Protein AF-A0A9X3RSY4-F1 (afdb_monomer)

Solvent-accessible surface area (backbone atoms only — not comparable to full-atom values): 10129 Å² total; per-residue (Å²): 118,85,53,65,67,58,53,53,49,50,35,48,72,48,76,39,87,72,53,73,69,54,48,49,53,51,44,52,51,53,48,55,51,29,53,56,40,18,55,52,40,30,50,54,51,50,53,51,48,28,68,74,69,72,45,93,72,78,53,73,68,60,47,52,53,42,44,55,51,13,40,48,53,16,38,53,52,51,41,53,71,68,47,45,59,40,54,49,53,40,52,52,53,50,51,53,47,42,73,75,56,32,69,35,54,53,31,37,73,38,97,58,45,36,48,82,46,35,86,54,48,78,92,50,68,71,49,48,53,48,38,46,70,64,42,72,88,58,53,72,71,55,43,51,44,43,26,32,53,49,52,27,27,58,72,64,75,43,90,73,64,89,54,87,82,39,87,46,43,69,65,50,50,51,54,41,56,52,26,58,74,74,106

Structure (mmCIF, N/CA/C/O backbone):
data_AF-A0A9X3RSY4-F1
#
_entry.id   AF-A0A9X3RSY4-F1
#
loop_
_atom_site.group_PDB
_atom_site.id
_atom_site.type_symbol
_atom_site.label_atom_id
_atom_site.label_alt_id
_atom_site.label_comp_id
_atom_site.label_asym_id
_atom_site.label_entity_id
_atom_site.label_seq_id
_atom_site.pdbx_PDB_ins_code
_atom_site.Cartn_x
_atom_site.Cartn_y
_atom_site.Cartn_z
_atom_site.occupancy
_atom_site.B_iso_or_equiv
_atom_site.auth_seq_id
_atom_site.auth_comp_id
_atom_site.auth_asym_id
_atom_site.auth_atom_id
_atom_site.pdbx_PDB_model_num
ATOM 1 N N . MET A 1 1 ? -3.887 0.020 22.770 1.00 70.44 1 MET A N 1
ATOM 2 C CA . MET A 1 1 ? -3.198 1.306 23.004 1.00 70.44 1 MET A CA 1
ATOM 3 C C . MET A 1 1 ? -2.480 1.696 21.727 1.00 70.44 1 MET A C 1
ATOM 5 O O . MET A 1 1 ? -1.851 0.831 21.124 1.00 70.44 1 MET A O 1
ATOM 9 N N . ILE A 1 2 ? -2.615 2.948 21.298 1.00 80.69 2 ILE A N 1
ATOM 10 C CA . ILE A 1 2 ? -2.006 3.464 20.067 1.00 80.69 2 ILE A CA 1
ATOM 11 C C . ILE A 1 2 ? -0.699 4.163 20.449 1.00 80.69 2 ILE A C 1
ATOM 13 O O . ILE A 1 2 ? -0.680 4.942 21.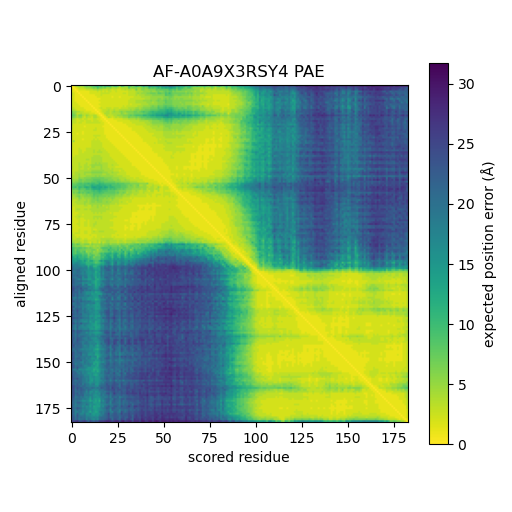397 1.00 80.69 2 ILE A O 1
ATOM 17 N N . TYR A 1 3 ? 0.400 3.861 19.758 1.00 88.56 3 TYR A N 1
ATOM 18 C CA . TYR A 1 3 ? 1.717 4.427 20.065 1.00 88.56 3 TYR A CA 1
ATOM 19 C C . TYR A 1 3 ? 2.013 5.656 19.197 1.00 88.56 3 TYR A C 1
ATOM 21 O O . TYR A 1 3 ? 1.654 5.670 18.021 1.00 88.56 3 TYR A O 1
ATOM 29 N N . LYS A 1 4 ? 2.753 6.643 19.735 1.00 89.31 4 LYS A N 1
ATOM 30 C CA . LYS A 1 4 ? 3.217 7.827 18.974 1.00 89.31 4 LYS A CA 1
ATOM 31 C C . LYS A 1 4 ? 3.902 7.454 17.656 1.00 89.31 4 LYS A C 1
ATOM 33 O O . LYS A 1 4 ? 3.612 8.054 16.631 1.00 89.31 4 LYS A O 1
ATOM 38 N N . ALA A 1 5 ? 4.744 6.420 17.670 1.00 88.00 5 ALA A N 1
ATOM 39 C CA . ALA A 1 5 ? 5.427 5.933 16.471 1.00 88.00 5 ALA A CA 1
ATOM 40 C C . ALA A 1 5 ? 4.453 5.451 15.379 1.00 88.00 5 ALA A C 1
ATOM 42 O O . ALA A 1 5 ? 4.705 5.656 14.199 1.00 88.00 5 ALA A O 1
ATOM 43 N N . THR A 1 6 ? 3.322 4.846 15.759 1.00 87.69 6 THR A N 1
ATOM 44 C CA . THR A 1 6 ? 2.286 4.415 14.806 1.00 87.69 6 THR A CA 1
ATOM 45 C C . THR A 1 6 ? 1.599 5.610 14.150 1.00 87.69 6 THR A C 1
ATOM 47 O O . THR A 1 6 ? 1.329 5.570 12.956 1.00 87.69 6 THR A O 1
ATOM 50 N N . ILE A 1 7 ? 1.351 6.678 14.914 1.00 90.31 7 ILE A N 1
ATOM 51 C CA . ILE A 1 7 ? 0.777 7.926 14.394 1.00 90.31 7 ILE A CA 1
ATOM 52 C C . ILE A 1 7 ? 1.767 8.575 13.427 1.00 90.31 7 ILE A C 1
ATOM 54 O O . ILE A 1 7 ? 1.409 8.885 12.298 1.00 90.31 7 ILE A O 1
ATOM 58 N N . GLN A 1 8 ? 3.029 8.712 13.839 1.00 89.38 8 GLN A N 1
ATOM 59 C CA . GLN A 1 8 ? 4.073 9.299 13.004 1.00 89.38 8 GLN A CA 1
ATOM 60 C C . GLN A 1 8 ? 4.218 8.563 11.667 1.00 89.38 8 GLN A C 1
ATOM 62 O O . GLN A 1 8 ? 4.234 9.213 10.627 1.00 89.38 8 GLN A O 1
ATOM 67 N N . GLN A 1 9 ? 4.267 7.226 11.691 1.00 86.25 9 GLN A N 1
ATOM 68 C CA . GLN A 1 9 ? 4.373 6.427 10.472 1.00 86.25 9 GLN A CA 1
ATOM 69 C C . GLN A 1 9 ? 3.168 6.636 9.547 1.00 86.25 9 GLN A C 1
ATOM 71 O O . GLN A 1 9 ? 3.355 6.872 8.363 1.00 86.25 9 GLN A O 1
ATOM 76 N N . ALA A 1 10 ? 1.942 6.619 10.082 1.00 86.50 10 ALA A N 1
ATOM 77 C CA . ALA A 1 10 ? 0.736 6.797 9.272 1.00 86.50 10 ALA A CA 1
ATOM 78 C C . ALA A 1 10 ? 0.690 8.165 8.565 1.00 86.50 10 ALA A C 1
ATOM 80 O O . ALA A 1 10 ? 0.264 8.253 7.417 1.00 86.50 10 ALA A O 1
ATOM 81 N N . TYR A 1 11 ? 1.151 9.230 9.228 1.00 88.31 11 TYR A N 1
ATOM 82 C CA . TYR A 1 11 ? 1.249 10.552 8.604 1.00 88.31 11 TYR A CA 1
ATOM 83 C C . TYR A 1 11 ? 2.364 10.608 7.554 1.00 88.31 11 TYR A C 1
ATOM 85 O O . TYR A 1 11 ? 2.139 11.139 6.469 1.00 88.31 11 TYR A O 1
ATOM 93 N N . GLN A 1 12 ? 3.527 10.013 7.839 1.00 86.25 12 GLN A N 1
ATOM 94 C CA . GLN A 1 12 ? 4.635 9.929 6.882 1.00 86.25 12 GLN A CA 1
ATOM 95 C C . GLN A 1 12 ? 4.243 9.166 5.615 1.00 86.25 12 GLN A C 1
ATOM 97 O O . GLN A 1 12 ? 4.537 9.630 4.516 1.00 86.25 12 GLN A O 1
ATOM 102 N N . ASP A 1 13 ? 3.541 8.041 5.761 1.00 82.44 13 ASP A N 1
ATOM 103 C CA . ASP A 1 13 ? 3.034 7.250 4.636 1.00 82.44 13 ASP A CA 1
ATOM 104 C C . ASP A 1 13 ? 2.030 8.056 3.795 1.00 82.44 13 ASP A C 1
ATOM 106 O O . ASP A 1 13 ? 2.003 7.920 2.575 1.00 82.44 13 ASP A O 1
ATOM 110 N N . ALA A 1 14 ? 1.271 8.958 4.429 1.00 80.69 14 ALA A N 1
ATOM 111 C CA . ALA A 1 14 ? 0.387 9.925 3.776 1.00 80.69 14 ALA A CA 1
ATOM 112 C C . ALA A 1 14 ? 1.096 11.156 3.188 1.00 80.69 14 ALA A C 1
ATOM 114 O O . ALA A 1 14 ? 0.436 12.118 2.796 1.00 80.69 14 ALA A O 1
ATOM 115 N N . GLY A 1 15 ? 2.432 11.170 3.150 1.00 80.44 15 GLY A N 1
ATOM 116 C CA . GLY A 1 15 ? 3.211 12.303 2.649 1.00 80.44 15 GLY A CA 1
ATOM 117 C C . GLY A 1 15 ? 3.103 13.558 3.523 1.00 80.44 15 GLY A C 1
ATOM 118 O O . GLY A 1 15 ? 3.415 14.659 3.068 1.00 80.44 15 GLY A O 1
ATOM 119 N N . ARG A 1 16 ? 2.650 13.415 4.774 1.00 83.50 16 ARG A N 1
ATOM 120 C CA . ARG A 1 16 ? 2.500 14.502 5.745 1.00 83.50 16 ARG A CA 1
ATOM 121 C C . ARG A 1 16 ? 3.583 14.383 6.812 1.00 83.50 16 ARG A C 1
ATOM 123 O O . ARG A 1 16 ? 3.708 13.365 7.486 1.00 83.50 16 ARG A O 1
ATOM 130 N N . GLU A 1 17 ? 4.338 15.451 7.027 1.00 83.62 17 GLU A N 1
ATOM 131 C CA . GLU A 1 17 ? 5.237 15.541 8.178 1.00 83.62 17 GLU A CA 1
ATOM 132 C C . GLU A 1 17 ? 4.549 16.302 9.311 1.00 83.62 17 GLU A C 1
ATOM 134 O O . GLU A 1 17 ? 4.123 17.441 9.134 1.00 83.62 17 GLU A O 1
ATOM 139 N N . LEU A 1 18 ? 4.448 15.664 10.478 1.00 84.62 18 LEU A N 1
ATOM 140 C CA . LEU A 1 18 ? 4.069 16.332 11.720 1.00 84.62 18 LEU A CA 1
ATOM 141 C C . LEU A 1 18 ? 5.331 16.806 12.435 1.00 84.62 18 LEU A C 1
ATOM 143 O O . LEU A 1 18 ? 6.276 16.033 12.617 1.00 84.62 18 LEU A O 1
ATOM 147 N N . SER A 1 19 ? 5.331 18.051 12.901 1.00 90.94 19 SER A N 1
ATOM 148 C CA . SER A 1 19 ? 6.325 18.497 13.875 1.00 90.94 19 SER A CA 1
ATOM 149 C C . SER A 1 19 ? 6.131 17.777 15.219 1.00 90.94 19 SER A C 1
ATOM 151 O O . SER A 1 19 ? 5.049 17.281 15.531 1.00 90.94 19 SER A O 1
ATOM 153 N N . GLU A 1 20 ? 7.171 17.721 16.055 1.00 91.62 20 GLU A N 1
ATOM 154 C CA . GLU A 1 20 ? 7.092 17.057 17.370 1.00 91.62 20 GLU A CA 1
ATOM 155 C C . GLU A 1 20 ? 5.971 17.610 18.289 1.00 91.62 20 GLU A C 1
ATOM 157 O O . GLU A 1 20 ? 5.305 16.811 18.962 1.00 91.62 20 GLU A O 1
ATOM 162 N N . PRO A 1 21 ? 5.700 18.936 18.325 1.00 93.75 21 PRO A N 1
ATOM 163 C CA . PRO A 1 21 ? 4.537 19.472 19.031 1.00 93.75 21 PRO A CA 1
ATOM 164 C C . PRO A 1 21 ? 3.209 18.950 18.471 1.00 93.75 21 PRO A C 1
ATOM 166 O O . PRO A 1 21 ? 2.382 18.470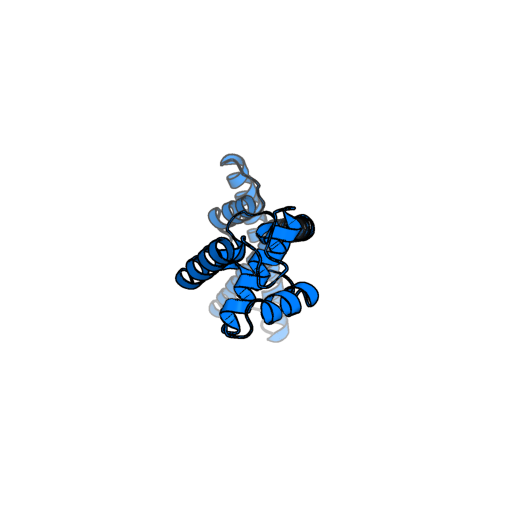 19.240 1.00 93.75 21 PRO A O 1
ATOM 169 N N . GLU A 1 22 ? 3.030 18.954 17.147 1.00 91.44 22 GLU A N 1
ATOM 170 C CA . GLU A 1 22 ? 1.795 18.486 16.496 1.00 91.44 22 GLU A CA 1
ATOM 171 C C . GLU A 1 22 ? 1.580 16.979 16.690 1.00 91.44 22 GLU A C 1
ATOM 173 O O . GLU A 1 22 ? 0.461 16.532 16.948 1.00 91.44 22 GLU A O 1
ATOM 178 N N . LEU A 1 23 ? 2.653 16.181 16.634 1.00 92.19 23 LEU A N 1
ATOM 179 C CA . LEU A 1 23 ? 2.609 14.751 16.940 1.00 92.19 23 LEU A CA 1
ATOM 180 C C . LEU A 1 23 ? 2.192 14.507 18.396 1.00 92.19 23 LEU A C 1
ATOM 182 O O . LEU A 1 23 ? 1.449 13.568 18.688 1.00 92.19 23 LEU A O 1
ATOM 186 N N . THR A 1 24 ? 2.665 15.346 19.318 1.00 93.44 24 THR A N 1
ATOM 187 C CA . THR A 1 24 ? 2.301 15.253 20.734 1.00 93.44 24 THR A CA 1
ATOM 188 C C . THR A 1 24 ? 0.843 15.624 20.966 1.00 93.44 24 THR A C 1
ATOM 190 O O . THR A 1 24 ? 0.142 14.846 21.607 1.00 93.44 24 THR A O 1
ATOM 193 N N . GLU A 1 25 ? 0.368 16.727 20.392 1.00 94.75 25 GLU A N 1
ATOM 194 C CA . GLU A 1 25 ? -1.041 17.131 20.470 1.00 94.75 25 GLU A CA 1
ATOM 195 C C . GLU A 1 25 ? -1.969 16.068 19.868 1.00 94.75 25 GLU A C 1
ATOM 197 O O . GLU A 1 25 ? -2.956 15.676 20.491 1.00 94.75 25 GLU A O 1
ATOM 202 N N . THR A 1 26 ? -1.614 15.528 18.697 1.00 93.25 26 THR A N 1
ATOM 203 C CA . THR A 1 26 ? -2.378 14.459 18.031 1.00 93.25 26 THR A CA 1
ATOM 204 C C . THR A 1 26 ? -2.439 13.205 18.900 1.00 93.25 26 THR A C 1
ATOM 206 O O . THR A 1 26 ? -3.506 12.626 19.103 1.00 93.25 26 THR A O 1
ATOM 209 N N . TYR A 1 27 ? -1.305 12.798 19.474 1.00 94.38 27 TYR A N 1
ATOM 210 C CA . TYR A 1 27 ? -1.254 11.658 20.383 1.00 94.38 27 TYR A CA 1
ATOM 211 C C . TYR A 1 27 ? -2.116 11.867 21.631 1.00 94.38 27 TYR A C 1
ATOM 213 O O . TYR A 1 27 ? -2.848 10.961 22.025 1.00 94.38 27 TYR A O 1
ATOM 221 N N . GLU A 1 28 ? -2.051 13.043 22.253 1.00 95.06 28 GLU A N 1
ATOM 222 C CA . GLU A 1 28 ? -2.851 13.360 23.439 1.00 95.06 28 GLU A CA 1
ATOM 223 C C . GLU A 1 28 ? -4.352 13.370 23.127 1.00 95.06 28 GLU A C 1
ATOM 225 O O . GLU A 1 28 ? -5.141 12.826 23.905 1.00 95.06 28 GLU A O 1
ATOM 230 N N . ALA A 1 29 ? -4.750 13.898 21.966 1.00 95.31 29 ALA A N 1
ATOM 231 C CA . ALA A 1 29 ? -6.133 13.859 21.502 1.00 95.31 29 ALA A CA 1
ATOM 232 C C . ALA A 1 29 ? -6.628 12.416 21.306 1.00 95.31 29 ALA A C 1
ATOM 234 O O . ALA A 1 29 ? -7.673 12.038 21.844 1.00 95.31 29 ALA A O 1
ATOM 235 N N . MET A 1 30 ? -5.842 11.581 20.618 1.00 95.38 30 MET A N 1
ATOM 236 C CA . MET A 1 30 ? -6.171 10.168 20.404 1.00 95.38 30 MET A CA 1
ATOM 237 C C . MET A 1 30 ? -6.232 9.384 21.720 1.00 95.38 30 MET A C 1
ATOM 239 O O . MET A 1 30 ? -7.120 8.550 21.898 1.00 95.38 30 MET A O 1
ATOM 243 N N . MET A 1 31 ? -5.328 9.657 22.665 1.00 95.00 31 MET A N 1
ATOM 244 C CA . MET A 1 31 ? -5.343 9.019 23.984 1.00 95.00 31 MET A CA 1
ATOM 245 C C . MET A 1 31 ? -6.563 9.430 24.807 1.00 95.00 31 MET A C 1
ATOM 247 O O . MET A 1 31 ? -7.226 8.564 25.375 1.00 95.00 31 MET A O 1
ATOM 251 N N . SER A 1 32 ? -6.911 10.718 24.814 1.00 95.69 32 SER A N 1
ATOM 252 C CA . SER A 1 32 ? -8.120 11.217 25.478 1.00 95.69 32 SER A CA 1
ATOM 253 C C . SER A 1 32 ? -9.385 10.560 24.918 1.00 95.69 32 SER A C 1
ATOM 255 O O . SER A 1 32 ? -10.255 10.117 25.673 1.00 95.69 32 SER A O 1
ATOM 257 N N . GLN A 1 33 ? -9.478 10.417 23.593 1.00 96.00 33 GLN A N 1
ATOM 258 C CA . GLN A 1 33 ? -10.603 9.724 22.974 1.00 96.00 33 GLN A CA 1
ATOM 259 C C . GLN A 1 33 ? -10.608 8.223 23.287 1.00 96.00 33 GLN A C 1
ATOM 261 O O . GLN A 1 33 ? -11.671 7.650 23.549 1.00 96.00 33 GLN A O 1
ATOM 266 N N . TRP A 1 34 ? -9.441 7.577 23.284 1.00 96.19 34 TRP A N 1
ATOM 267 C CA . TRP A 1 34 ? -9.312 6.164 23.627 1.00 96.19 34 TRP A CA 1
ATOM 268 C C . TRP A 1 34 ? -9.794 5.886 25.054 1.00 96.19 34 TRP A C 1
ATOM 270 O O . TRP A 1 34 ? -10.561 4.947 25.259 1.00 96.19 34 TRP A O 1
ATOM 280 N N . GLU A 1 35 ? -9.429 6.728 26.025 1.00 95.88 35 GLU A N 1
ATOM 281 C CA . GLU A 1 35 ? -9.869 6.596 27.420 1.00 95.88 35 GLU A CA 1
ATOM 282 C C . GLU A 1 35 ? -11.394 6.697 27.546 1.00 95.88 35 GLU A C 1
ATOM 284 O O . GLU A 1 35 ? -12.036 5.853 28.180 1.00 95.88 35 GLU A O 1
ATOM 289 N N . GLN A 1 36 ? -11.994 7.696 26.890 1.00 96.69 36 GLN A N 1
ATOM 290 C CA . GLN A 1 36 ? -13.447 7.885 26.876 1.00 96.69 36 GLN A CA 1
ATOM 291 C C . GLN A 1 36 ? -14.164 6.695 26.224 1.00 96.69 36 GLN A C 1
ATOM 293 O O . GLN A 1 36 ? -15.165 6.192 26.748 1.00 96.69 36 GLN A O 1
ATOM 298 N N . THR A 1 37 ? -13.631 6.211 25.102 1.00 95.25 37 THR A N 1
ATOM 299 C CA . THR A 1 37 ? -14.203 5.097 24.339 1.00 95.25 37 THR A CA 1
ATOM 300 C C . THR A 1 37 ? -14.080 3.781 25.104 1.00 95.25 37 THR A C 1
ATOM 302 O O . THR A 1 37 ? -15.058 3.037 25.194 1.00 95.25 37 THR A O 1
ATOM 305 N N . SER A 1 38 ? -12.931 3.515 25.735 1.00 96.69 38 SER A N 1
ATOM 306 C CA . SER A 1 38 ? -12.726 2.321 26.564 1.00 96.69 38 SER A CA 1
ATOM 307 C C . SER A 1 38 ? -13.675 2.314 27.761 1.00 96.69 38 SER A C 1
ATOM 309 O O . SER A 1 38 ? -14.375 1.325 27.991 1.00 96.69 38 SER A O 1
ATOM 311 N N . ALA A 1 39 ? -13.809 3.437 28.475 1.00 96.56 39 ALA A N 1
ATOM 312 C CA . ALA A 1 39 ? -14.732 3.538 29.604 1.00 96.56 39 ALA A CA 1
ATOM 313 C C . ALA A 1 39 ? -16.188 3.258 29.188 1.00 96.56 39 ALA A C 1
ATOM 315 O O . ALA A 1 39 ? -16.895 2.485 29.847 1.00 96.56 39 ALA A O 1
ATOM 316 N N . ARG A 1 40 ? -16.623 3.830 28.057 1.00 97.62 40 ARG A N 1
ATOM 317 C CA . ARG A 1 40 ? -17.950 3.587 27.476 1.00 97.62 40 ARG A CA 1
ATOM 318 C C . ARG A 1 40 ? -18.142 2.113 27.108 1.00 97.62 40 ARG A C 1
ATOM 320 O O . ARG A 1 40 ? -19.155 1.513 27.474 1.00 97.62 40 ARG A O 1
ATOM 327 N N . ASN A 1 41 ? -17.174 1.517 26.416 1.00 96.69 41 ASN A N 1
ATOM 328 C CA . ASN A 1 41 ? -17.246 0.129 25.963 1.00 96.69 41 ASN A CA 1
ATOM 329 C C . ASN A 1 41 ? -17.249 -0.842 27.153 1.00 96.69 41 ASN A C 1
ATOM 331 O O . ASN A 1 41 ? -18.053 -1.775 27.179 1.00 96.69 41 ASN A O 1
ATOM 335 N N . LEU A 1 42 ? -16.460 -0.577 28.198 1.00 97.38 42 LEU A N 1
ATOM 336 C CA . LEU A 1 42 ? -16.469 -1.361 29.432 1.00 97.38 42 LEU A CA 1
ATOM 337 C C . LEU A 1 42 ? -17.840 -1.333 30.114 1.00 97.38 42 LEU A C 1
ATOM 339 O O . LEU A 1 42 ? -18.312 -2.372 30.587 1.00 97.38 42 LEU A O 1
ATOM 343 N N . GLN A 1 43 ? -18.490 -0.168 30.160 1.00 97.00 43 GLN A N 1
ATOM 344 C CA . GLN A 1 43 ? -19.831 -0.044 30.727 1.00 97.00 43 GLN A CA 1
ATOM 345 C C . GLN A 1 43 ? -20.847 -0.875 29.931 1.00 97.00 43 GLN A C 1
ATOM 347 O O . GLN A 1 43 ? -21.545 -1.707 30.511 1.00 97.00 43 GLN A O 1
ATOM 352 N N . ILE A 1 44 ? -20.853 -0.743 28.601 1.00 97.31 44 ILE A N 1
ATOM 353 C CA . ILE A 1 44 ? -21.735 -1.511 27.708 1.00 97.31 44 ILE A CA 1
ATOM 354 C C . ILE A 1 44 ? -21.512 -3.021 27.868 1.00 97.31 44 ILE A C 1
ATOM 356 O O . ILE A 1 44 ? -22.469 -3.792 27.982 1.00 97.31 44 ILE A O 1
ATOM 360 N N . LEU A 1 45 ? -20.254 -3.464 27.880 1.00 97.00 45 LEU A N 1
ATOM 361 C CA . LEU A 1 45 ? -19.893 -4.873 28.024 1.00 97.00 45 LEU A CA 1
ATOM 362 C C . LEU A 1 45 ? -20.300 -5.429 29.392 1.00 97.00 45 LEU A C 1
ATOM 364 O O . LEU A 1 45 ? -20.820 -6.544 29.479 1.00 97.00 45 LEU A O 1
ATOM 368 N N . THR A 1 46 ? -20.119 -4.639 30.450 1.00 96.50 46 THR A N 1
ATOM 369 C CA . THR A 1 46 ? -20.546 -4.984 31.810 1.00 96.50 46 THR A CA 1
ATOM 370 C C . THR A 1 46 ? -22.060 -5.159 31.883 1.00 96.50 46 THR A C 1
ATOM 372 O O . THR A 1 46 ? -22.533 -6.170 32.406 1.00 96.50 46 THR A O 1
ATOM 375 N N . ASP A 1 47 ? -22.827 -4.225 31.324 1.00 95.94 47 ASP A N 1
ATOM 376 C CA . ASP A 1 47 ? -24.290 -4.284 31.342 1.00 95.94 47 ASP A CA 1
ATOM 377 C C . ASP A 1 47 ? -24.814 -5.479 30.536 1.00 95.94 47 ASP A C 1
ATOM 379 O O . ASP A 1 47 ? -25.661 -6.235 31.023 1.00 95.94 47 ASP A O 1
ATOM 383 N N . ARG A 1 48 ? -24.238 -5.738 29.355 1.00 95.25 48 ARG A N 1
ATOM 384 C CA . ARG A 1 48 ? -24.551 -6.929 28.545 1.00 95.25 48 ARG A CA 1
ATOM 385 C C . ARG A 1 48 ? -24.241 -8.227 29.287 1.00 95.25 48 ARG A C 1
ATOM 387 O O . ARG A 1 48 ? -25.026 -9.174 29.229 1.00 95.25 48 ARG A O 1
ATOM 394 N N . TRP A 1 49 ? -23.120 -8.289 30.003 1.00 96.62 49 TRP A N 1
ATOM 395 C CA . TRP A 1 49 ? -22.759 -9.468 30.787 1.00 96.62 49 TRP A CA 1
ATOM 396 C C . TRP A 1 49 ? -23.742 -9.713 31.938 1.00 96.62 49 TRP A C 1
ATOM 398 O O . TRP A 1 49 ? -24.185 -10.848 32.139 1.00 96.62 49 TRP A O 1
ATOM 408 N N . LYS A 1 50 ? -24.138 -8.658 32.662 1.00 96.12 50 LYS A N 1
ATOM 409 C CA . LYS A 1 50 ? -25.128 -8.753 33.748 1.00 96.12 50 LYS A CA 1
ATOM 410 C C . LYS A 1 50 ? -26.482 -9.222 33.224 1.00 96.12 50 LYS A C 1
ATOM 412 O O . LYS A 1 50 ? -27.073 -10.130 33.800 1.00 96.12 50 LYS A O 1
ATOM 417 N N . GLN A 1 51 ? -26.935 -8.672 32.097 1.00 95.44 51 GLN A N 1
ATOM 418 C CA . GLN A 1 51 ? -28.174 -9.096 31.437 1.00 95.44 51 GLN A CA 1
ATOM 419 C C . GLN A 1 51 ? -28.125 -10.571 31.018 1.00 95.44 51 GLN A C 1
ATOM 421 O O . GLN A 1 51 ? -29.077 -11.309 31.254 1.00 95.44 51 GLN A O 1
ATOM 426 N N . LYS A 1 52 ? -27.004 -11.022 30.441 1.00 95.19 52 LYS A N 1
ATOM 427 C CA . LYS A 1 52 ? -26.845 -12.401 29.958 1.00 95.19 52 LYS A CA 1
ATOM 428 C C . LYS A 1 52 ? -26.753 -13.432 31.085 1.00 95.19 52 LYS A C 1
ATOM 430 O O . LYS A 1 52 ? -27.205 -14.560 30.919 1.00 95.19 52 LYS A O 1
ATOM 435 N N . THR A 1 53 ? -26.128 -13.076 32.204 1.00 94.25 53 THR A N 1
ATOM 436 C CA . THR A 1 53 ? -25.868 -14.009 33.316 1.00 94.25 53 THR A CA 1
ATOM 437 C C . THR A 1 53 ? -26.872 -13.900 34.461 1.00 94.25 53 THR A C 1
ATOM 439 O O . THR A 1 53 ? -26.903 -14.778 35.321 1.00 94.25 53 THR A O 1
ATOM 442 N N . GLY A 1 54 ? -27.654 -12.819 34.515 1.00 93.81 54 GLY A N 1
ATOM 443 C CA . GLY A 1 54 ? -28.549 -12.496 35.629 1.00 93.81 54 GLY A CA 1
ATOM 444 C C . GLY A 1 54 ? -27.828 -12.066 36.913 1.00 93.81 54 GLY A C 1
ATOM 445 O O . GLY A 1 54 ? -28.477 -11.823 37.930 1.00 93.81 54 GLY A O 1
ATOM 446 N N . LYS A 1 55 ? -26.492 -11.971 36.903 1.00 92.88 55 LYS A N 1
ATOM 447 C CA . LYS A 1 55 ? -25.696 -11.576 38.071 1.00 92.88 55 LYS A CA 1
ATOM 448 C C . LYS A 1 55 ? -25.612 -10.055 38.181 1.00 92.88 55 LYS A C 1
ATOM 450 O O . LYS A 1 55 ? -25.438 -9.358 37.189 1.00 92.88 55 LYS A O 1
ATOM 455 N N . GLN A 1 56 ? -25.678 -9.545 39.410 1.00 89.44 56 GLN A N 1
ATOM 456 C CA . GLN A 1 56 ? -25.589 -8.104 39.694 1.00 89.44 56 GLN A CA 1
ATOM 457 C C . GLN A 1 56 ? -24.142 -7.596 39.779 1.00 89.44 56 GLN A C 1
ATOM 459 O O . GLN A 1 56 ? -23.869 -6.428 39.495 1.00 89.44 56 GLN A O 1
ATOM 464 N N . THR A 1 57 ? -23.204 -8.471 40.146 1.00 91.50 57 THR A N 1
ATOM 465 C CA . THR A 1 57 ? -21.784 -8.150 40.318 1.00 91.50 57 THR A CA 1
ATOM 466 C C . THR A 1 57 ? -20.919 -8.977 39.375 1.00 91.50 57 THR A C 1
ATOM 468 O O . THR A 1 57 ? -21.165 -10.165 39.160 1.00 91.50 57 THR A O 1
ATOM 471 N N . VAL A 1 58 ? -19.905 -8.324 38.807 1.00 92.62 58 VAL A N 1
ATOM 472 C CA . VAL A 1 58 ? -18.880 -8.955 37.970 1.00 92.62 58 VAL A CA 1
ATOM 473 C C . VAL A 1 58 ? -17.692 -9.290 38.864 1.00 92.62 58 VAL A C 1
ATOM 475 O O . VAL A 1 58 ? -17.210 -8.420 39.592 1.00 92.62 58 VAL A O 1
ATOM 478 N N . ASP A 1 59 ? -17.234 -10.538 38.839 1.00 94.88 59 ASP A N 1
ATOM 479 C CA . ASP A 1 59 ? -16.029 -10.939 39.562 1.00 94.88 59 ASP A CA 1
ATOM 480 C C . ASP A 1 59 ? -14.765 -10.316 38.940 1.00 94.88 59 ASP A C 1
ATOM 482 O O . ASP A 1 59 ? -14.774 -9.832 37.807 1.00 94.88 59 ASP A O 1
ATOM 486 N N . ALA A 1 60 ? -13.663 -10.315 39.692 1.00 93.50 60 ALA A N 1
ATOM 487 C CA . ALA A 1 60 ? -12.434 -9.638 39.286 1.00 93.50 60 ALA A CA 1
ATOM 488 C C . ALA A 1 60 ? -11.840 -10.181 37.973 1.00 93.50 60 ALA A C 1
ATOM 490 O O . ALA A 1 60 ? -11.357 -9.393 37.160 1.00 93.50 60 ALA A O 1
ATOM 491 N N . LEU A 1 61 ? -11.903 -11.498 37.746 1.00 95.50 61 LEU A N 1
ATOM 492 C CA . LEU A 1 61 ? -11.353 -12.118 36.541 1.00 95.50 61 LEU A CA 1
ATOM 493 C C . LEU A 1 61 ? -12.167 -11.706 35.315 1.00 95.50 61 LEU A C 1
ATOM 495 O O . LEU A 1 61 ? -11.607 -11.213 34.336 1.00 95.50 61 LEU A O 1
ATOM 499 N N . THR A 1 62 ? -13.489 -11.844 35.398 1.00 94.69 62 THR A N 1
ATOM 500 C CA . THR A 1 62 ? -14.393 -11.429 34.322 1.00 94.69 62 THR A CA 1
ATOM 501 C C . THR A 1 62 ? -14.263 -9.932 34.046 1.00 94.69 62 THR A C 1
ATOM 503 O O . THR A 1 62 ? -14.199 -9.520 32.892 1.00 94.69 62 THR A O 1
ATOM 506 N N . ARG A 1 63 ? -14.155 -9.097 35.086 1.00 94.38 63 ARG A N 1
ATOM 507 C CA . ARG A 1 63 ? -13.961 -7.652 34.919 1.00 94.38 63 ARG A CA 1
ATOM 508 C C . ARG A 1 63 ? -12.666 -7.332 34.171 1.00 94.38 63 ARG A C 1
ATOM 510 O O . ARG A 1 63 ? -12.685 -6.462 33.308 1.00 94.38 63 ARG A O 1
ATOM 517 N N . GLY A 1 64 ? -11.577 -8.043 34.465 1.00 95.12 64 GLY A N 1
ATOM 518 C CA . GLY A 1 64 ? -10.318 -7.905 33.728 1.00 95.12 64 GLY A CA 1
ATOM 519 C C . GLY A 1 64 ? -10.458 -8.269 32.246 1.00 95.12 64 GLY A C 1
ATOM 520 O O . GLY A 1 64 ? -9.957 -7.553 31.387 1.00 95.12 64 GLY A O 1
ATOM 521 N N . GLN A 1 65 ? -11.204 -9.332 31.927 1.00 96.12 65 GLN A N 1
ATOM 522 C CA . GLN A 1 65 ? -11.482 -9.712 30.536 1.00 96.12 65 GLN A CA 1
ATOM 523 C C . GLN A 1 65 ? -12.317 -8.659 29.799 1.00 96.12 65 GLN A C 1
ATOM 525 O O . GLN A 1 65 ? -12.014 -8.327 28.655 1.00 96.12 65 GLN A O 1
ATOM 530 N N . LEU A 1 66 ? -13.350 -8.120 30.454 1.00 96.50 66 LEU A N 1
ATOM 531 C CA . LEU A 1 66 ? -14.189 -7.069 29.879 1.00 96.50 66 LEU A CA 1
ATOM 532 C C . LEU A 1 66 ? -13.407 -5.772 29.646 1.00 96.50 66 LEU A C 1
ATOM 534 O O . LEU A 1 66 ? -13.626 -5.125 28.628 1.00 96.50 66 LEU A O 1
ATOM 538 N N . LEU A 1 67 ? -12.492 -5.416 30.553 1.00 96.44 67 LEU A N 1
ATOM 539 C CA . LEU A 1 67 ? -11.604 -4.262 30.390 1.00 96.44 67 LEU A CA 1
ATOM 540 C C . LEU A 1 67 ? -10.684 -4.440 29.180 1.00 96.44 67 LEU A C 1
ATOM 542 O O . LEU A 1 67 ? -10.663 -3.577 28.313 1.00 96.44 67 LEU A O 1
ATOM 546 N N . ASN A 1 68 ? -10.010 -5.587 29.063 1.00 95.81 68 ASN A N 1
ATOM 547 C CA . ASN A 1 68 ? -9.142 -5.855 27.914 1.00 95.81 68 ASN A CA 1
ATOM 548 C C . ASN A 1 68 ? -9.908 -5.790 26.583 1.00 95.81 68 ASN A C 1
ATOM 550 O O . ASN A 1 68 ? -9.394 -5.260 25.601 1.00 95.81 68 ASN A O 1
ATOM 554 N N . LEU A 1 69 ? -11.140 -6.309 26.547 1.00 95.75 69 LEU A N 1
ATOM 555 C CA . LEU A 1 69 ? -11.984 -6.232 25.355 1.00 95.75 69 LEU A CA 1
ATOM 556 C C . LEU A 1 69 ? -12.414 -4.789 25.050 1.00 95.75 69 LEU A C 1
ATOM 558 O O . LEU A 1 69 ? -12.405 -4.387 23.889 1.00 95.75 69 LEU A O 1
ATOM 562 N N . ALA A 1 70 ? -12.762 -4.005 26.073 1.00 96.25 70 ALA A N 1
ATOM 563 C CA . ALA A 1 70 ? -13.093 -2.592 25.914 1.00 96.25 70 ALA A CA 1
ATOM 564 C C . ALA A 1 70 ? -11.906 -1.788 25.361 1.00 96.25 70 ALA A C 1
ATOM 566 O O . ALA A 1 70 ? -12.080 -1.008 24.428 1.00 96.25 70 ALA A O 1
ATOM 567 N N . ASP A 1 71 ? -10.702 -2.038 25.879 1.00 95.81 71 ASP A N 1
ATOM 568 C CA . ASP A 1 71 ? -9.457 -1.402 25.443 1.00 95.81 71 ASP A CA 1
ATOM 569 C C . ASP A 1 71 ? -9.103 -1.745 23.990 1.00 95.81 71 ASP A C 1
ATOM 571 O O . ASP A 1 71 ? -8.610 -0.887 23.245 1.00 95.81 71 ASP A O 1
ATOM 575 N N . GLN A 1 72 ? -9.352 -2.994 23.580 1.00 94.75 72 GLN A N 1
ATOM 576 C CA . GLN A 1 72 ? -9.193 -3.447 22.197 1.00 94.75 72 GLN A CA 1
ATOM 577 C C . GLN A 1 72 ? -10.178 -2.732 21.269 1.00 94.75 72 GLN A C 1
ATOM 579 O O . GLN A 1 72 ? -9.737 -2.082 20.324 1.00 94.75 72 GLN A O 1
ATOM 584 N N . GLN A 1 73 ? -11.476 -2.760 21.589 1.00 95.81 73 GLN A N 1
ATOM 585 C CA . GLN A 1 73 ? -12.515 -2.083 20.801 1.00 95.81 73 GLN A CA 1
ATOM 586 C C . GLN A 1 73 ? -12.253 -0.578 20.688 1.00 95.81 73 GLN A C 1
ATOM 588 O O . GLN A 1 73 ? -12.336 -0.014 19.604 1.00 95.81 73 GLN A O 1
ATOM 593 N N . ALA A 1 74 ? -11.847 0.068 21.783 1.00 95.25 74 ALA A N 1
ATOM 594 C CA . ALA A 1 74 ? -11.489 1.481 21.769 1.00 95.25 74 ALA A CA 1
ATOM 595 C C . ALA A 1 74 ? -10.262 1.771 20.896 1.00 95.25 74 ALA A C 1
ATOM 597 O O . ALA A 1 74 ? -10.211 2.798 20.226 1.00 95.25 74 ALA A O 1
ATOM 598 N N . SER A 1 75 ? -9.266 0.878 20.888 1.00 94.00 75 SER A N 1
ATOM 599 C CA . SER A 1 75 ? -8.088 1.040 20.025 1.00 94.00 75 SER A CA 1
ATOM 600 C C . SER A 1 75 ? -8.465 0.939 18.546 1.00 94.00 75 SER A C 1
ATOM 602 O O . SER A 1 75 ? -7.948 1.706 17.742 1.00 94.00 75 SER A O 1
ATOM 604 N N . GLU A 1 76 ? -9.354 0.010 18.193 1.00 92.94 76 GLU A N 1
ATOM 605 C CA . GLU A 1 76 ? -9.848 -0.164 16.823 1.00 92.94 76 GLU A CA 1
ATOM 606 C C . GLU A 1 76 ? -10.687 1.034 16.366 1.00 92.94 76 GLU A C 1
ATOM 608 O O . GLU A 1 76 ? -10.429 1.567 15.291 1.00 92.94 76 GLU A O 1
ATOM 613 N N . GLU A 1 77 ? -11.625 1.502 17.196 1.00 94.25 77 GLU A N 1
ATOM 614 C CA . GLU A 1 77 ? -12.464 2.671 16.895 1.00 94.25 77 GLU A CA 1
ATOM 615 C C . GLU A 1 77 ? -11.621 3.937 16.679 1.00 94.25 77 GLU A C 1
ATOM 617 O O . GLU A 1 77 ? -11.753 4.594 15.650 1.00 94.25 77 GLU A O 1
ATOM 622 N N . VAL A 1 78 ? -10.700 4.251 17.601 1.00 94.06 78 VAL A N 1
ATOM 623 C CA . VAL A 1 78 ? -9.847 5.447 17.478 1.00 94.06 78 VAL A CA 1
ATOM 624 C C . VAL A 1 78 ? -8.905 5.337 16.282 1.00 94.06 78 VAL A C 1
ATOM 626 O O . VAL A 1 78 ? -8.701 6.318 15.572 1.00 94.06 78 VAL A O 1
ATOM 629 N N . ARG A 1 79 ? -8.342 4.152 16.009 1.00 90.81 79 ARG A N 1
ATOM 630 C CA . ARG A 1 79 ? -7.524 3.962 14.804 1.00 90.81 79 ARG A CA 1
ATOM 631 C C . ARG A 1 79 ? -8.346 4.215 13.543 1.00 90.81 79 ARG A C 1
ATOM 633 O O . ARG A 1 79 ? -7.850 4.873 12.635 1.00 90.81 79 ARG A O 1
ATOM 640 N N . SER A 1 80 ? -9.579 3.717 13.513 1.00 90.94 80 SER A N 1
ATOM 641 C CA . SER A 1 80 ? -10.438 3.851 12.344 1.00 90.94 80 SER A CA 1
ATOM 642 C C . SER A 1 80 ? -10.858 5.290 12.072 1.00 90.94 80 SER A C 1
ATOM 644 O O . SER A 1 80 ? -10.918 5.712 10.926 1.00 90.94 80 SER A O 1
ATOM 646 N N . GLU A 1 81 ? -11.076 6.082 13.116 1.00 92.31 81 GLU A N 1
ATOM 647 C CA . GLU A 1 81 ? -11.438 7.489 12.948 1.00 92.31 81 GLU A CA 1
ATOM 648 C C . GLU A 1 81 ? -10.247 8.371 12.545 1.00 92.31 81 GLU A C 1
ATOM 650 O O . GLU A 1 81 ? -10.403 9.273 11.726 1.00 92.31 81 GLU A O 1
ATOM 655 N N . TRP A 1 82 ? -9.056 8.110 13.091 1.00 91.31 82 TRP A N 1
ATOM 656 C CA . TRP 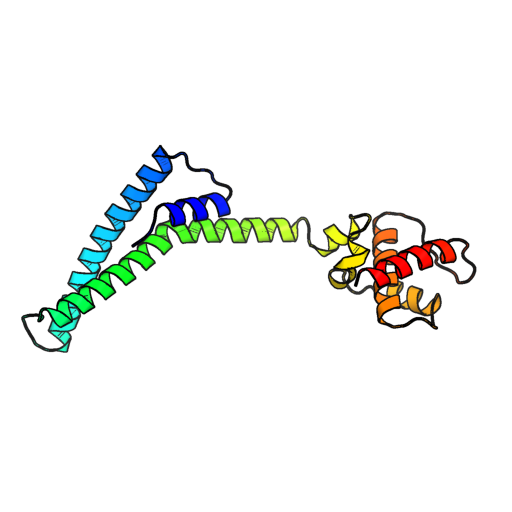A 1 82 ? -7.906 9.007 12.922 1.00 91.31 82 TRP A CA 1
ATOM 657 C C . TRP A 1 82 ? -6.920 8.578 11.837 1.00 91.31 82 TRP A C 1
ATOM 659 O O . TRP A 1 82 ? -6.331 9.435 11.185 1.00 91.31 82 TRP A O 1
ATOM 669 N N . LEU A 1 83 ? -6.685 7.273 11.668 1.00 89.12 83 LEU A N 1
ATOM 670 C CA . LEU A 1 83 ? -5.602 6.759 10.819 1.00 89.12 83 LEU A CA 1
ATOM 671 C C . LEU A 1 83 ? -6.103 6.089 9.534 1.00 89.12 83 LEU A C 1
ATOM 673 O O . LEU A 1 83 ? -5.414 6.156 8.515 1.00 89.12 83 LEU A O 1
ATOM 677 N N . ASP A 1 84 ? -7.290 5.473 9.536 1.00 86.88 84 ASP A N 1
ATOM 678 C CA . ASP A 1 84 ? -7.838 4.883 8.304 1.00 86.88 84 ASP A CA 1
ATOM 679 C C . ASP A 1 84 ? -8.064 5.931 7.188 1.00 86.88 84 ASP A C 1
ATOM 681 O O . ASP A 1 84 ? -7.756 5.607 6.039 1.00 86.88 84 ASP A O 1
ATOM 685 N N . PRO A 1 85 ? -8.500 7.186 7.457 1.00 86.94 85 PRO A N 1
ATOM 686 C CA . PRO A 1 85 ? -8.637 8.201 6.407 1.00 86.94 85 PRO A CA 1
ATOM 687 C C . PRO A 1 85 ? -7.314 8.521 5.705 1.00 86.94 85 PRO A C 1
ATOM 689 O O . PRO A 1 85 ? -7.281 8.650 4.486 1.00 86.94 85 PRO A O 1
ATOM 692 N N . LEU A 1 86 ? -6.206 8.563 6.453 1.00 83.25 86 LEU A N 1
ATOM 693 C CA . LEU A 1 86 ? -4.866 8.758 5.885 1.00 83.25 86 LEU A CA 1
ATOM 694 C C . LEU A 1 86 ? -4.487 7.601 4.956 1.00 83.25 86 LEU A C 1
ATOM 696 O O . LEU A 1 86 ? -3.906 7.807 3.897 1.00 83.25 86 LEU A O 1
ATOM 700 N N . THR A 1 87 ? -4.864 6.377 5.328 1.00 73.44 87 THR A N 1
ATOM 701 C CA . THR A 1 87 ? -4.611 5.187 4.507 1.00 73.44 87 THR A CA 1
ATOM 702 C C . THR A 1 87 ? -5.429 5.216 3.212 1.00 73.44 87 THR A C 1
ATOM 704 O O . THR A 1 87 ? -4.935 4.805 2.165 1.00 73.44 87 THR A O 1
ATOM 707 N N . GLN A 1 88 ? -6.669 5.712 3.259 1.00 74.00 88 GLN A N 1
ATOM 708 C CA . GLN A 1 88 ? -7.512 5.863 2.069 1.00 74.00 88 GLN A CA 1
ATOM 709 C C . GLN A 1 88 ? -6.962 6.918 1.107 1.00 74.00 88 GLN A C 1
ATOM 711 O O . GLN A 1 88 ? -6.863 6.631 -0.082 1.00 74.00 88 GLN A O 1
ATOM 716 N N . GLU 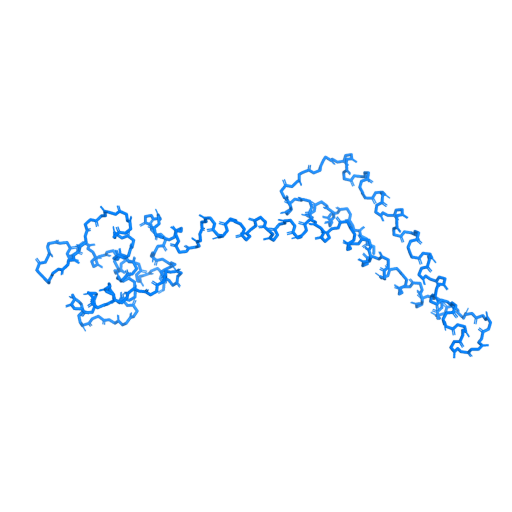A 1 89 ? -6.527 8.076 1.611 1.00 70.44 89 GLU A N 1
ATOM 717 C CA . GLU A 1 89 ? -5.894 9.114 0.785 1.00 70.44 89 GLU A CA 1
ATOM 718 C C . GLU A 1 89 ? -4.653 8.585 0.047 1.00 70.44 89 GLU A C 1
ATOM 720 O O . GLU A 1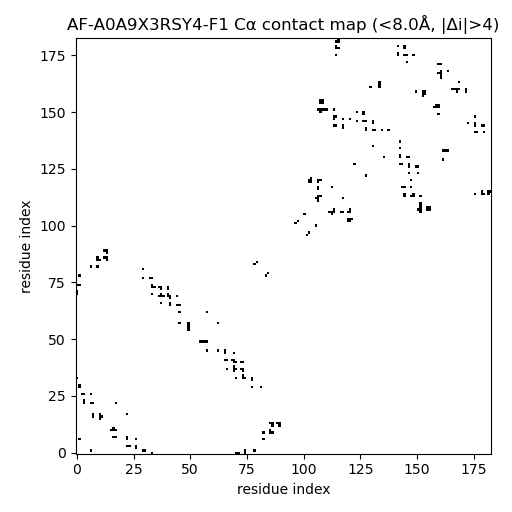 89 ? -4.493 8.833 -1.144 1.00 70.44 89 GLU A O 1
ATOM 725 N N . VAL A 1 90 ? -3.808 7.796 0.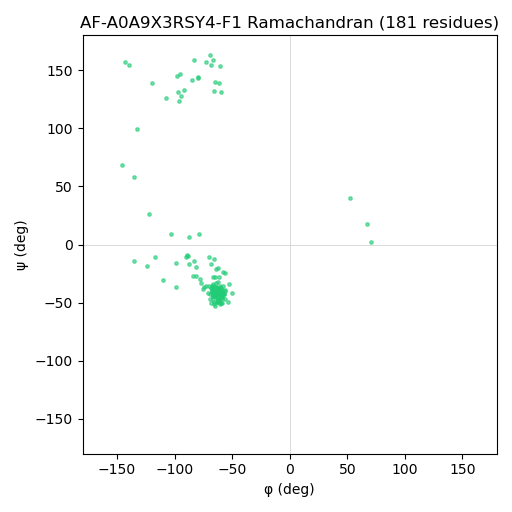721 1.00 69.12 90 VAL A N 1
ATOM 726 C CA . VAL A 1 90 ? -2.627 7.163 0.102 1.00 69.12 90 VAL A CA 1
ATOM 727 C C . VAL A 1 90 ? -3.015 6.193 -1.007 1.00 69.12 90 VAL A C 1
ATOM 729 O O . VAL A 1 90 ? -2.360 6.135 -2.045 1.00 69.12 90 VAL A O 1
ATOM 732 N N . ILE A 1 91 ? -4.056 5.388 -0.794 1.00 68.69 91 ILE A N 1
ATOM 733 C CA . ILE A 1 91 ? -4.527 4.441 -1.810 1.00 68.69 91 ILE A CA 1
ATOM 734 C C . ILE A 1 91 ? -5.068 5.200 -3.022 1.00 68.69 91 ILE A C 1
ATOM 736 O O . ILE A 1 91 ? -4.748 4.837 -4.150 1.00 68.69 91 ILE A O 1
ATOM 740 N N . GLU A 1 92 ? -5.852 6.253 -2.803 1.00 70.12 92 GLU A N 1
ATOM 741 C CA . GLU A 1 92 ? -6.398 7.083 -3.879 1.00 70.12 92 GLU A CA 1
ATOM 742 C C . GLU A 1 92 ? -5.295 7.802 -4.666 1.00 70.12 92 GLU A C 1
ATOM 744 O O . GLU A 1 92 ? -5.316 7.771 -5.895 1.00 70.12 92 GLU A O 1
ATOM 749 N N . ASP A 1 93 ? -4.295 8.377 -3.992 1.00 63.09 93 ASP A N 1
ATOM 750 C CA . ASP A 1 93 ? -3.174 9.055 -4.655 1.00 63.09 93 ASP A CA 1
ATOM 751 C C . ASP A 1 93 ? -2.297 8.080 -5.457 1.00 63.09 93 ASP A C 1
ATOM 753 O O . ASP A 1 93 ? -1.901 8.378 -6.585 1.00 63.09 93 ASP A O 1
ATOM 757 N N . ASN A 1 94 ? -2.067 6.872 -4.929 1.00 60.44 94 ASN A N 1
ATOM 758 C CA . ASN A 1 94 ? -1.355 5.817 -5.651 1.00 60.44 94 ASN A CA 1
ATOM 759 C C . ASN A 1 94 ? -2.140 5.320 -6.871 1.00 60.44 94 ASN A C 1
ATOM 761 O O . ASN A 1 94 ? -1.552 5.131 -7.931 1.00 60.44 94 ASN A O 1
ATOM 765 N N . LEU A 1 95 ? -3.460 5.138 -6.753 1.00 62.22 95 LEU A N 1
ATOM 766 C CA . LEU A 1 95 ? -4.306 4.751 -7.886 1.00 62.22 95 LEU A CA 1
ATOM 767 C C . LEU A 1 95 ? -4.296 5.826 -8.980 1.00 62.22 95 LEU A C 1
ATOM 769 O O . LEU A 1 95 ? -4.164 5.495 -10.155 1.00 62.22 95 LEU A O 1
ATOM 773 N N . LEU A 1 96 ? -4.367 7.105 -8.605 1.00 60.97 96 LEU A N 1
ATOM 774 C CA . LEU A 1 96 ? -4.266 8.221 -9.550 1.00 60.97 96 LEU A CA 1
ATOM 775 C C . LEU A 1 96 ? -2.882 8.287 -10.214 1.00 60.97 96 LEU A C 1
ATOM 777 O O . LEU A 1 96 ? -2.789 8.511 -11.422 1.00 60.97 96 LEU A O 1
ATOM 781 N N . HIS A 1 97 ? -1.804 8.054 -9.462 1.00 59.22 97 HIS A N 1
ATOM 782 C CA . HIS A 1 97 ? -0.450 7.986 -10.017 1.00 59.22 97 HIS A CA 1
ATOM 783 C C . HIS A 1 97 ? -0.264 6.806 -10.979 1.00 59.22 97 HIS A C 1
ATOM 785 O O . HIS A 1 97 ? 0.320 6.990 -12.049 1.00 59.22 97 HIS A O 1
ATOM 791 N N . ASP A 1 98 ? -0.784 5.625 -10.642 1.00 57.78 98 ASP A N 1
ATOM 792 C CA . ASP A 1 98 ? -0.738 4.442 -11.506 1.00 57.78 98 ASP A CA 1
ATOM 793 C C . ASP A 1 98 ? -1.593 4.621 -12.772 1.00 57.78 98 ASP A C 1
ATOM 795 O O . ASP A 1 98 ? -1.207 4.155 -13.844 1.00 57.78 98 ASP A O 1
ATOM 799 N N . GLU A 1 99 ? -2.716 5.344 -12.696 1.00 60.78 99 GLU A N 1
ATOM 800 C CA . GLU A 1 99 ? -3.505 5.723 -13.876 1.00 60.78 99 GLU A CA 1
ATOM 801 C C . GLU A 1 99 ? -2.765 6.727 -14.778 1.00 60.78 99 GLU A C 1
ATOM 803 O O . GLU A 1 99 ? -2.846 6.636 -16.006 1.00 60.78 99 GLU A O 1
ATOM 808 N N . MET A 1 100 ? -2.020 7.673 -14.197 1.00 66.12 100 MET A N 1
ATOM 809 C CA . MET A 1 100 ? -1.281 8.694 -14.952 1.00 66.12 100 MET A CA 1
ATOM 810 C C . MET A 1 100 ? 0.067 8.205 -15.503 1.00 66.12 100 MET A C 1
ATOM 812 O O . MET A 1 100 ? 0.538 8.731 -16.515 1.00 66.12 100 MET A O 1
ATOM 816 N N . ASN A 1 101 ? 0.702 7.224 -14.860 1.00 74.94 101 ASN A N 1
ATOM 817 C CA . ASN A 1 101 ? 2.005 6.687 -15.250 1.00 74.94 101 ASN A CA 1
ATOM 818 C C . ASN A 1 101 ? 2.109 5.178 -14.958 1.00 74.94 101 ASN A C 1
ATOM 820 O O . ASN A 1 101 ? 2.889 4.765 -14.088 1.00 74.94 101 ASN A O 1
ATOM 824 N N . PRO A 1 102 ? 1.349 4.340 -15.685 1.00 82.50 102 PRO A N 1
ATOM 825 C CA . PRO A 1 102 ? 1.288 2.913 -15.405 1.00 82.50 102 PRO A CA 1
ATOM 826 C C . PRO A 1 102 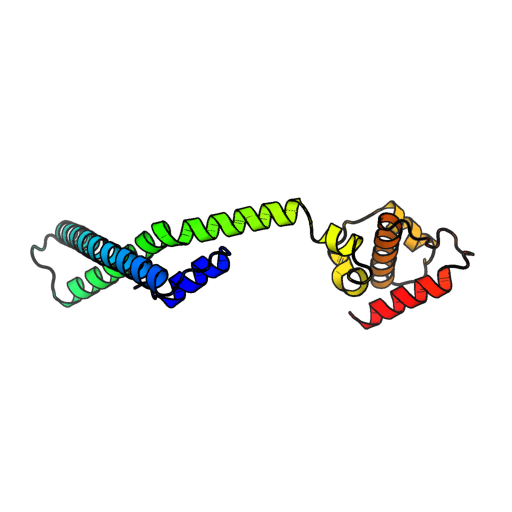? 2.668 2.254 -15.551 1.00 82.50 102 PRO A C 1
ATOM 828 O O . PRO A 1 102 ? 3.485 2.711 -16.360 1.00 82.50 102 PRO A O 1
ATOM 831 N N . PRO A 1 103 ? 2.943 1.139 -14.847 1.00 84.81 103 PRO A N 1
ATOM 832 C CA . PRO A 1 103 ? 4.235 0.453 -14.920 1.00 84.81 103 PRO A CA 1
ATOM 833 C C . PRO A 1 103 ? 4.675 0.111 -16.351 1.00 84.81 103 PRO A C 1
ATOM 835 O O . PRO A 1 103 ? 5.854 0.210 -16.683 1.00 84.81 103 PRO A O 1
ATOM 838 N N . SER A 1 104 ? 3.728 -0.211 -17.237 1.00 88.50 104 SER A N 1
ATOM 839 C CA . SER A 1 104 ? 3.996 -0.414 -18.664 1.00 88.50 104 SER A CA 1
ATOM 840 C C . SER A 1 104 ? 4.556 0.844 -19.339 1.00 88.50 104 SER A C 1
ATOM 842 O O . SER A 1 104 ? 5.544 0.755 -20.066 1.00 88.50 104 SER A O 1
ATOM 844 N N . LEU A 1 105 ? 3.996 2.027 -19.062 1.00 88.12 105 LEU A N 1
ATOM 845 C CA . LEU A 1 105 ? 4.482 3.303 -19.593 1.00 88.12 105 LEU A CA 1
ATOM 846 C C . LEU A 1 105 ? 5.868 3.658 -19.037 1.00 88.12 105 LEU A C 1
ATOM 848 O O . LEU A 1 105 ? 6.716 4.156 -19.779 1.00 88.12 105 LEU A O 1
ATOM 852 N N . GLN A 1 106 ? 6.148 3.337 -17.771 1.00 87.56 106 GLN A N 1
ATOM 853 C CA . GLN A 1 106 ? 7.484 3.499 -17.181 1.00 87.56 106 GLN A CA 1
ATOM 854 C C . GLN A 1 106 ? 8.528 2.630 -17.900 1.00 87.56 106 GLN A C 1
ATOM 856 O O . GLN A 1 106 ? 9.630 3.094 -18.204 1.00 87.56 106 GLN A O 1
ATOM 861 N N . VAL A 1 107 ? 8.181 1.381 -18.228 1.00 91.62 107 VAL A N 1
ATOM 862 C CA . VAL A 1 107 ? 9.060 0.490 -19.000 1.00 91.62 107 VAL A CA 1
ATOM 863 C C . VAL A 1 107 ? 9.246 1.002 -20.433 1.00 91.62 107 VAL A C 1
ATOM 865 O O . VAL A 1 107 ? 10.382 1.039 -20.907 1.00 91.62 107 VAL A O 1
ATOM 868 N N . LEU A 1 108 ? 8.175 1.456 -21.097 1.00 92.50 108 LEU A N 1
ATOM 869 C CA . LEU A 1 108 ? 8.213 1.997 -22.464 1.00 92.50 108 LEU A CA 1
ATOM 870 C C . LEU A 1 108 ? 9.043 3.282 -22.589 1.00 92.50 108 LEU A C 1
ATOM 872 O O . LEU A 1 108 ? 9.727 3.489 -23.591 1.00 92.50 108 LEU A O 1
ATOM 876 N N . THR A 1 109 ? 9.010 4.152 -21.582 1.00 89.38 109 THR A N 1
ATOM 877 C CA . THR A 1 109 ? 9.730 5.439 -21.586 1.00 89.38 109 THR A CA 1
ATOM 878 C C . THR A 1 109 ? 11.166 5.329 -21.070 1.00 89.38 109 THR A C 1
ATOM 880 O O . THR A 1 109 ? 11.994 6.205 -21.332 1.00 89.38 109 THR A O 1
ATOM 883 N N . SER A 1 110 ? 11.504 4.238 -20.382 1.00 90.06 110 SER A N 1
ATOM 884 C CA . SER A 1 110 ? 12.852 3.996 -19.877 1.00 90.06 110 SER A CA 1
ATOM 885 C C . SER A 1 110 ? 13.801 3.469 -20.959 1.00 90.06 110 SER A C 1
ATOM 887 O O . SER A 1 110 ? 13.427 2.627 -21.778 1.00 90.06 110 SER A O 1
ATOM 889 N N . PRO A 1 111 ? 15.083 3.877 -20.955 1.00 85.31 111 PRO A N 1
ATOM 890 C CA . PRO A 1 111 ? 16.069 3.317 -21.875 1.00 85.31 111 PRO A CA 1
ATOM 891 C C . PRO A 1 111 ? 16.372 1.829 -21.618 1.00 85.31 111 PRO A C 1
ATOM 893 O O . PRO A 1 111 ? 16.742 1.125 -22.560 1.00 85.31 111 PRO A O 1
ATOM 896 N N . ASN A 1 112 ? 16.229 1.350 -20.372 1.00 91.56 112 ASN A N 1
ATOM 897 C CA . ASN A 1 112 ? 16.784 0.056 -19.947 1.00 91.56 112 ASN A CA 1
ATOM 898 C C . ASN A 1 112 ? 15.838 -0.827 -19.114 1.00 91.56 112 ASN A C 1
ATOM 900 O O . ASN A 1 112 ? 16.149 -2.002 -18.943 1.00 91.56 112 ASN A O 1
ATOM 904 N N . LEU A 1 113 ? 14.714 -0.321 -18.580 1.00 92.44 113 LEU A N 1
ATOM 905 C CA . LEU A 1 113 ? 13.856 -1.131 -17.690 1.00 92.44 113 LEU A CA 1
ATOM 906 C C . LEU A 1 113 ? 13.291 -2.383 -18.374 1.00 92.44 113 LEU A C 1
ATOM 908 O O . LEU A 1 113 ? 13.110 -3.407 -17.722 1.00 92.44 113 LEU A O 1
ATOM 912 N N . TRP A 1 114 ? 13.103 -2.351 -19.693 1.00 93.12 114 TRP A N 1
ATOM 913 C CA . TRP A 1 114 ? 12.681 -3.516 -20.476 1.00 93.12 114 TRP A CA 1
ATOM 914 C C . TRP A 1 114 ? 13.627 -4.713 -20.346 1.00 93.12 114 TRP A C 1
ATOM 916 O O . TRP A 1 114 ? 13.202 -5.848 -20.527 1.00 93.12 114 TRP A O 1
ATOM 926 N N . MET A 1 115 ? 14.899 -4.490 -19.997 1.00 92.94 115 MET A N 1
ATOM 927 C CA . MET A 1 115 ? 15.862 -5.577 -19.841 1.00 92.94 115 MET A CA 1
ATOM 928 C C . MET A 1 115 ? 15.498 -6.505 -18.678 1.00 92.94 115 MET A C 1
ATOM 930 O O . MET A 1 115 ? 15.844 -7.679 -18.730 1.00 92.94 115 MET A O 1
ATOM 934 N N . THR A 1 116 ? 14.804 -6.011 -17.649 1.00 91.94 116 THR A N 1
ATOM 935 C CA . THR A 1 116 ? 14.466 -6.774 -16.431 1.00 91.94 116 THR A CA 1
ATOM 936 C C . THR A 1 116 ? 12.970 -6.815 -16.124 1.00 91.94 116 THR A C 1
ATOM 938 O O . THR A 1 116 ? 12.532 -7.689 -15.386 1.00 91.94 116 THR A O 1
ATOM 941 N N . GLN A 1 117 ? 12.178 -5.905 -16.695 1.00 93.44 117 GLN A N 1
ATOM 942 C CA . GLN A 1 117 ? 10.743 -5.755 -16.424 1.00 93.44 117 GLN A CA 1
ATOM 943 C C . GLN A 1 117 ? 9.879 -5.880 -17.689 1.00 93.44 117 GLN A C 1
ATOM 945 O O . GLN A 1 117 ? 8.780 -5.336 -17.763 1.00 93.44 117 GLN A O 1
ATOM 950 N N . TRP A 1 118 ? 10.359 -6.598 -18.708 1.00 91.88 118 TRP A N 1
ATOM 951 C CA . TRP A 1 118 ? 9.615 -6.845 -19.952 1.00 91.88 118 TRP A CA 1
ATOM 952 C C . TRP A 1 118 ? 8.240 -7.494 -19.722 1.00 91.88 118 TRP A C 1
ATOM 954 O O . TRP A 1 118 ? 7.344 -7.315 -20.536 1.00 91.88 118 TRP A O 1
ATOM 964 N N . ASN A 1 119 ? 8.043 -8.198 -18.604 1.00 91.00 119 ASN A N 1
ATOM 965 C CA . ASN A 1 119 ? 6.771 -8.815 -18.219 1.00 91.00 119 ASN A CA 1
ATOM 966 C C . ASN A 1 119 ? 5.678 -7.808 -17.808 1.00 91.00 119 ASN A C 1
ATOM 968 O O . ASN A 1 119 ? 4.540 -8.218 -17.602 1.00 91.00 119 ASN A O 1
ATOM 972 N N . LEU A 1 120 ? 6.023 -6.530 -17.619 1.00 91.62 120 LEU A N 1
ATOM 973 C CA . LEU A 1 120 ? 5.064 -5.458 -17.325 1.00 91.62 120 LEU A CA 1
ATOM 974 C C . LEU A 1 120 ? 4.513 -4.798 -18.595 1.00 91.62 120 LEU A C 1
ATOM 976 O O . LEU A 1 120 ? 3.604 -3.973 -18.511 1.00 91.62 120 LEU A O 1
ATOM 980 N N . LEU A 1 121 ? 5.072 -5.125 -19.763 1.00 91.75 121 LEU A N 1
ATOM 981 C CA . LEU A 1 121 ? 4.572 -4.637 -21.040 1.00 91.75 121 LEU A CA 1
ATOM 982 C C . LEU A 1 121 ? 3.355 -5.457 -21.487 1.00 91.75 121 LEU A C 1
ATOM 984 O O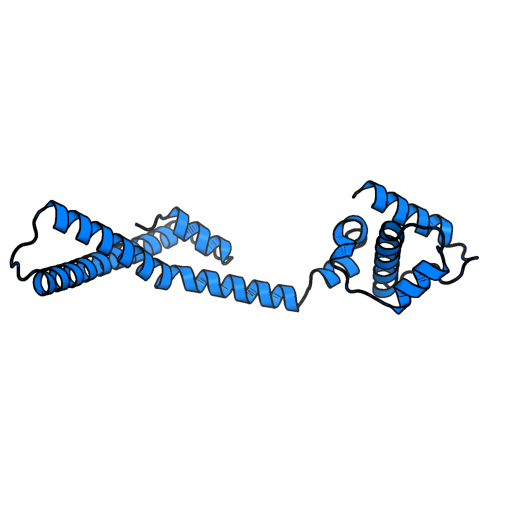 . LEU A 1 121 ? 3.314 -6.665 -21.250 1.00 91.75 121 LEU A O 1
ATOM 988 N N . PRO A 1 122 ? 2.363 -4.821 -22.134 1.00 88.56 122 PRO A N 1
ATOM 989 C CA . PRO A 1 122 ? 1.241 -5.541 -22.714 1.00 88.56 122 PRO A CA 1
ATOM 990 C C . PRO A 1 122 ? 1.695 -6.395 -23.904 1.00 88.56 122 PRO A C 1
ATOM 992 O O . PRO A 1 122 ? 2.668 -6.072 -24.594 1.00 88.56 122 PRO A O 1
ATOM 995 N N . ASP A 1 123 ? 0.950 -7.461 -24.184 1.00 88.75 123 ASP A N 1
ATOM 996 C CA . ASP A 1 123 ? 1.141 -8.233 -25.409 1.00 88.75 123 ASP A CA 1
ATOM 997 C C . ASP A 1 123 ? 0.884 -7.353 -26.644 1.00 88.75 123 ASP A C 1
ATOM 999 O O . ASP A 1 123 ? -0.043 -6.541 -26.678 1.00 88.75 123 ASP A O 1
ATOM 1003 N N . ASN A 1 124 ? 1.721 -7.517 -27.671 1.00 92.75 124 ASN A N 1
ATOM 1004 C CA . ASN A 1 124 ? 1.602 -6.810 -28.942 1.00 92.75 124 ASN A CA 1
ATOM 1005 C C . ASN A 1 124 ? 1.748 -7.813 -30.087 1.00 92.75 124 ASN A C 1
ATOM 1007 O O . ASN A 1 124 ? 2.863 -8.189 -30.447 1.00 92.75 124 ASN A O 1
ATOM 1011 N N . ASP A 1 125 ? 0.618 -8.239 -30.650 1.00 93.50 125 ASP A N 1
ATOM 1012 C CA . ASP A 1 125 ? 0.563 -9.290 -31.673 1.00 93.50 125 ASP A CA 1
ATOM 1013 C C . ASP A 1 125 ? 1.415 -8.962 -32.903 1.00 93.50 125 ASP A C 1
ATOM 1015 O O . ASP A 1 125 ? 2.169 -9.811 -33.371 1.00 93.50 125 ASP A O 1
ATOM 1019 N N . ALA A 1 126 ? 1.382 -7.713 -33.377 1.00 94.25 126 ALA A N 1
ATOM 1020 C CA . ALA A 1 126 ? 2.149 -7.300 -34.551 1.00 94.25 126 ALA A CA 1
ATOM 1021 C C . ALA A 1 126 ? 3.664 -7.421 -34.321 1.00 94.25 126 ALA A C 1
ATOM 1023 O O . ALA A 1 126 ? 4.396 -7.912 -35.182 1.00 94.25 126 ALA A O 1
ATOM 1024 N N . LEU A 1 127 ? 4.147 -7.005 -33.147 1.00 95.50 127 LEU A N 1
ATOM 1025 C CA . LEU A 1 127 ? 5.569 -7.099 -32.815 1.00 95.50 127 LEU A CA 1
ATOM 1026 C C . LEU A 1 127 ? 5.988 -8.521 -32.422 1.00 95.50 127 LEU A C 1
ATOM 1028 O O . LEU A 1 127 ? 7.121 -8.907 -32.704 1.00 95.50 127 LEU A O 1
ATOM 1032 N N . ASN A 1 128 ? 5.083 -9.312 -31.843 1.00 94.06 128 ASN A N 1
ATOM 1033 C CA . ASN A 1 128 ? 5.290 -10.739 -31.593 1.00 94.06 128 ASN A CA 1
ATOM 1034 C C . ASN A 1 128 ? 5.485 -11.505 -32.913 1.00 94.06 128 ASN A C 1
ATOM 1036 O O . ASN A 1 128 ? 6.428 -12.288 -33.048 1.00 94.06 128 ASN A O 1
ATOM 1040 N N . GLU A 1 129 ? 4.622 -11.258 -33.904 1.00 96.06 129 GLU A N 1
ATOM 1041 C CA . GLU A 1 129 ? 4.733 -11.837 -35.247 1.00 96.06 129 GLU A CA 1
ATOM 1042 C C . GLU A 1 129 ? 6.021 -11.389 -35.944 1.00 96.06 129 GLU A C 1
ATOM 1044 O O . GLU A 1 129 ? 6.738 -12.218 -36.512 1.00 96.06 129 GLU A O 1
ATOM 1049 N N . LEU A 1 130 ? 6.366 -10.100 -35.841 1.00 96.44 130 LEU A N 1
ATOM 1050 C CA . LEU A 1 130 ? 7.618 -9.575 -36.376 1.00 96.44 130 LEU A CA 1
ATOM 1051 C C . LEU A 1 130 ? 8.829 -10.277 -35.748 1.00 96.44 130 LEU A C 1
ATOM 1053 O O . LEU A 1 130 ? 9.680 -10.785 -36.478 1.00 96.44 130 LEU A O 1
ATOM 1057 N N . ALA A 1 131 ? 8.892 -10.372 -34.418 1.00 96.31 131 ALA A N 1
ATOM 1058 C CA . ALA A 1 131 ? 9.987 -11.038 -33.719 1.00 96.31 131 ALA A CA 1
ATOM 1059 C C . ALA A 1 131 ? 10.118 -12.514 -34.130 1.00 96.31 131 ALA A C 1
ATOM 1061 O O . ALA A 1 131 ? 11.225 -12.977 -34.409 1.00 96.31 131 ALA A O 1
ATOM 1062 N N . ALA A 1 132 ? 9.002 -13.240 -34.234 1.00 95.75 132 ALA A N 1
ATOM 1063 C CA . ALA A 1 132 ? 8.993 -14.623 -34.713 1.00 95.75 132 ALA A CA 1
ATOM 1064 C C . ALA A 1 132 ? 9.444 -14.758 -36.180 1.00 95.75 132 ALA A C 1
ATOM 1066 O O . ALA A 1 132 ? 10.069 -15.758 -36.533 1.00 95.75 132 ALA A O 1
ATOM 1067 N N . SER A 1 133 ? 9.161 -13.768 -37.033 1.00 95.94 133 SER A N 1
ATOM 1068 C CA . SER A 1 133 ? 9.597 -13.770 -38.437 1.00 95.94 133 SER A CA 1
ATOM 1069 C C . SER A 1 133 ? 11.092 -13.469 -38.612 1.00 95.94 133 SER A C 1
ATOM 1071 O O . SER A 1 133 ? 11.744 -14.050 -39.483 1.00 95.94 133 SER A O 1
ATOM 1073 N N . LEU A 1 134 ? 11.642 -12.581 -37.777 1.00 95.94 134 LEU A N 1
ATOM 1074 C CA . LEU A 1 134 ? 13.053 -12.196 -37.806 1.00 95.94 134 LEU A CA 1
ATOM 1075 C C . LEU A 1 134 ? 13.950 -13.262 -37.175 1.00 95.94 134 LEU A C 1
ATOM 1077 O O . LEU A 1 134 ? 15.071 -13.457 -37.638 1.00 95.94 134 LEU A O 1
ATOM 1081 N N . TRP A 1 135 ? 13.448 -13.963 -36.154 1.00 96.50 135 TRP A N 1
ATOM 1082 C CA . TRP A 1 135 ? 14.225 -14.901 -35.342 1.00 96.50 135 TRP A CA 1
ATOM 1083 C C . TRP A 1 135 ? 13.490 -16.226 -35.069 1.00 96.50 135 TRP A C 1
ATOM 1085 O O . TRP A 1 135 ? 13.283 -16.597 -33.906 1.00 96.50 135 TRP A O 1
ATOM 1095 N N . PRO A 1 136 ? 13.095 -16.976 -36.114 1.00 94.94 136 PRO A N 1
ATOM 1096 C CA . PRO A 1 136 ? 12.316 -18.207 -35.966 1.00 94.94 136 PRO A CA 1
ATOM 1097 C C . PRO A 1 136 ? 13.042 -19.307 -35.174 1.00 94.94 136 PRO A C 1
ATOM 1099 O O . PRO A 1 136 ? 12.413 -20.232 -34.665 1.00 94.94 136 PRO A O 1
ATOM 1102 N N . GLU A 1 137 ? 14.368 -19.235 -35.074 1.00 95.31 137 GLU A N 1
ATOM 1103 C CA . GLU A 1 137 ? 15.213 -20.208 -34.386 1.00 95.31 137 GLU A CA 1
ATOM 1104 C C . GLU A 1 137 ? 15.417 -19.926 -32.887 1.00 95.31 137 GLU A C 1
ATOM 1106 O O . GLU A 1 137 ? 15.978 -20.769 -32.179 1.00 95.31 137 GLU A O 1
ATOM 1111 N N . LYS A 1 138 ? 15.006 -18.754 -32.383 1.00 95.88 138 LYS A N 1
ATOM 1112 C CA . LYS A 1 138 ? 15.231 -18.365 -30.981 1.00 95.88 138 LYS A CA 1
ATOM 1113 C C . LYS A 1 138 ? 14.162 -18.944 -30.052 1.00 95.88 138 LYS A C 1
ATOM 1115 O O . LYS A 1 138 ? 13.059 -19.306 -30.447 1.00 95.88 138 LYS A O 1
ATOM 1120 N N . SER A 1 139 ? 14.499 -19.031 -28.765 1.00 95.62 139 SER A N 1
ATOM 1121 C CA . SER A 1 139 ? 13.579 -19.539 -27.743 1.00 95.62 139 SER A CA 1
ATOM 1122 C C . SER A 1 139 ? 12.455 -18.547 -27.435 1.00 95.62 139 SER A C 1
ATOM 1124 O O . SER A 1 139 ? 12.624 -17.337 -27.571 1.00 95.62 139 SER A O 1
ATOM 1126 N N 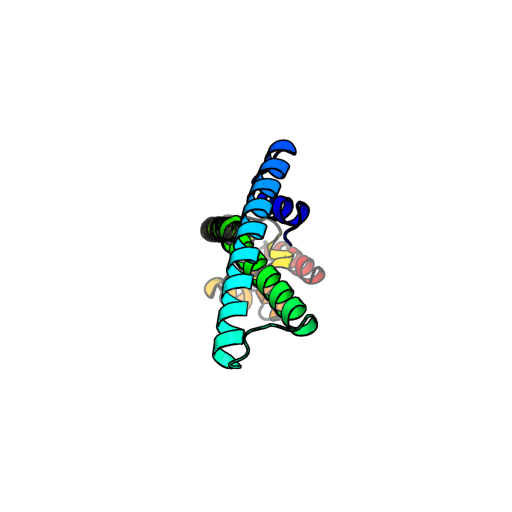. SER A 1 140 ? 11.332 -19.042 -26.907 1.00 93.00 140 SER A N 1
ATOM 1127 C CA . SER A 1 140 ? 10.189 -18.198 -26.533 1.00 93.00 140 SER A CA 1
ATOM 1128 C C . SER A 1 140 ? 10.560 -17.090 -25.539 1.00 93.00 140 SER A C 1
ATOM 1130 O O . SER A 1 140 ? 10.130 -15.957 -25.711 1.00 93.00 140 SER A O 1
ATOM 1132 N N . LYS A 1 141 ? 11.415 -17.371 -24.539 1.00 93.00 141 LYS A N 1
ATOM 1133 C CA . LYS A 1 141 ? 11.897 -16.339 -23.595 1.00 93.00 141 LYS A CA 1
ATOM 1134 C C . LYS A 1 141 ? 12.691 -15.250 -24.322 1.00 93.00 141 LYS A C 1
ATOM 1136 O O . LYS A 1 141 ? 12.509 -14.076 -24.032 1.00 93.00 141 LYS A O 1
ATOM 1141 N N . TRP A 1 142 ? 13.545 -15.630 -25.272 1.00 96.44 142 TRP A N 1
ATOM 1142 C CA . TRP A 1 142 ? 14.313 -14.666 -26.060 1.00 96.44 142 TRP A CA 1
ATOM 1143 C C . TRP A 1 142 ? 13.388 -13.783 -26.909 1.00 96.44 142 TRP A C 1
ATOM 1145 O O . TRP A 1 142 ? 13.559 -12.568 -26.926 1.00 96.44 142 TRP A O 1
ATOM 1155 N N . LEU A 1 143 ? 12.367 -14.376 -27.540 1.00 96.25 143 LEU A N 1
ATOM 1156 C CA . LEU A 1 143 ? 11.374 -13.653 -28.343 1.00 96.25 143 LEU A CA 1
ATOM 1157 C C . LEU A 1 143 ? 10.536 -12.669 -27.512 1.00 96.25 143 LEU A C 1
ATOM 1159 O O . LEU A 1 143 ? 10.259 -11.571 -27.987 1.00 96.25 143 LEU A O 1
ATOM 1163 N N . LEU A 1 144 ? 10.193 -13.006 -26.264 1.00 94.88 144 LEU A N 1
ATOM 1164 C CA . LEU A 1 144 ? 9.505 -12.082 -25.350 1.00 94.88 144 LEU A CA 1
ATOM 1165 C C . LEU A 1 144 ? 10.361 -10.844 -25.049 1.00 94.88 144 LEU A C 1
ATOM 1167 O O . LEU A 1 144 ? 9.889 -9.713 -25.150 1.00 94.88 144 LEU A O 1
ATOM 1171 N N . VAL A 1 145 ? 11.646 -11.045 -24.747 1.00 95.81 145 VAL A N 1
ATOM 1172 C CA . VAL A 1 145 ? 12.583 -9.942 -24.476 1.00 95.81 145 VAL A CA 1
ATOM 1173 C C . VAL A 1 145 ? 12.859 -9.116 -25.741 1.00 95.81 145 VAL A C 1
ATOM 1175 O O . VAL A 1 145 ? 12.955 -7.891 -25.671 1.00 95.81 145 VAL A O 1
ATOM 1178 N N . ALA A 1 146 ? 12.949 -9.759 -26.908 1.00 96.81 146 ALA A N 1
ATOM 1179 C CA . ALA A 1 146 ? 13.080 -9.071 -28.191 1.00 96.81 146 ALA A CA 1
ATOM 1180 C C . ALA A 1 146 ? 11.848 -8.210 -28.501 1.00 96.81 146 ALA A C 1
ATOM 1182 O O . ALA A 1 146 ? 11.996 -7.041 -28.847 1.00 96.81 146 ALA A O 1
ATOM 1183 N N . THR A 1 147 ? 10.644 -8.748 -28.297 1.00 96.94 147 THR A N 1
ATOM 1184 C CA . THR A 1 147 ? 9.387 -8.007 -28.475 1.00 96.94 147 THR A CA 1
ATOM 1185 C C . THR A 1 147 ? 9.317 -6.807 -27.536 1.00 96.94 147 THR A C 1
ATOM 1187 O O . THR A 1 147 ? 8.934 -5.721 -27.963 1.00 96.94 147 THR A O 1
ATOM 1190 N N . ALA A 1 148 ? 9.762 -6.949 -26.286 1.00 96.38 148 ALA A N 1
ATOM 1191 C CA . ALA A 1 148 ? 9.840 -5.829 -25.353 1.00 96.38 148 ALA A CA 1
ATOM 1192 C C . ALA A 1 148 ? 10.759 -4.704 -25.861 1.00 96.38 148 ALA A C 1
ATOM 1194 O O . ALA A 1 148 ? 10.385 -3.532 -25.818 1.00 96.38 148 ALA A O 1
ATOM 1195 N N . LEU A 1 149 ? 11.936 -5.039 -26.403 1.00 97.00 149 LEU A N 1
ATOM 1196 C CA . LEU A 1 149 ? 12.824 -4.045 -27.011 1.00 97.00 149 LEU A CA 1
ATOM 1197 C C . LEU A 1 149 ? 12.223 -3.417 -28.280 1.00 97.00 149 LEU A C 1
ATOM 1199 O O . LEU A 1 149 ? 12.416 -2.219 -28.499 1.00 97.00 149 LEU A O 1
ATOM 1203 N N . LEU A 1 150 ? 11.486 -4.177 -29.098 1.00 97.12 150 LEU A N 1
ATOM 1204 C CA . LEU A 1 150 ? 10.740 -3.625 -30.236 1.00 97.12 150 LEU A CA 1
ATOM 1205 C C . LEU A 1 150 ? 9.691 -2.613 -29.759 1.00 97.12 150 LEU A C 1
ATOM 1207 O O . LEU A 1 150 ? 9.689 -1.488 -30.244 1.00 97.12 150 LEU A O 1
ATOM 1211 N N . GLN A 1 151 ? 8.876 -2.963 -28.758 1.00 96.38 151 GLN A N 1
ATOM 1212 C CA . GLN A 1 151 ? 7.848 -2.076 -28.199 1.00 96.38 151 GLN A CA 1
ATOM 1213 C C . GLN A 1 151 ? 8.439 -0.775 -27.644 1.00 96.38 151 GLN A C 1
ATOM 1215 O O . GLN A 1 151 ? 7.929 0.310 -27.916 1.00 96.38 151 GLN A O 1
ATOM 1220 N N . VAL A 1 152 ? 9.541 -0.867 -26.894 1.00 95.75 152 VAL A N 1
ATOM 1221 C CA . VAL A 1 152 ? 10.261 0.311 -26.386 1.00 95.75 152 VAL A CA 1
ATOM 1222 C C . VAL A 1 152 ? 10.816 1.155 -27.526 1.00 95.75 152 VAL A C 1
ATOM 1224 O O . VAL A 1 152 ? 10.750 2.381 -27.472 1.00 95.75 152 VAL A O 1
ATOM 1227 N N . SER A 1 153 ? 11.386 0.520 -28.551 1.00 94.94 153 SER A N 1
ATOM 1228 C CA . SER A 1 153 ? 11.974 1.245 -29.679 1.00 94.94 153 SER A CA 1
ATOM 1229 C C . SER A 1 153 ? 10.898 1.975 -30.478 1.00 94.94 153 SER A C 1
ATOM 1231 O O . SER A 1 153 ? 11.072 3.154 -30.770 1.00 94.94 153 SER A O 1
ATOM 1233 N N . ASP A 1 154 ? 9.768 1.315 -30.730 1.00 94.50 154 ASP A N 1
ATOM 1234 C CA . ASP A 1 154 ? 8.594 1.886 -31.388 1.00 94.50 154 ASP A CA 1
ATOM 1235 C C . ASP A 1 154 ? 8.026 3.075 -30.604 1.00 94.50 154 ASP A C 1
ATOM 1237 O O . ASP A 1 154 ? 7.944 4.187 -31.126 1.00 94.50 154 ASP A O 1
ATOM 1241 N N . HIS A 1 155 ? 7.776 2.896 -29.303 1.00 93.50 155 HIS A N 1
ATOM 1242 C CA . HIS A 1 155 ? 7.281 3.963 -28.432 1.00 93.50 155 HIS A CA 1
ATOM 1243 C C . HIS A 1 155 ? 8.231 5.172 -28.368 1.00 93.50 155 HIS A C 1
ATOM 1245 O O . HIS A 1 155 ? 7.792 6.322 -28.322 1.00 93.50 155 HIS A O 1
ATOM 1251 N N . GLN A 1 156 ? 9.545 4.930 -28.378 1.00 92.19 156 GLN A N 1
ATOM 1252 C CA . GLN A 1 156 ? 10.572 5.974 -28.312 1.00 92.19 156 GLN A CA 1
ATOM 1253 C C . GLN A 1 156 ? 10.968 6.539 -29.685 1.00 92.19 156 GLN A C 1
ATOM 1255 O O . GLN A 1 156 ? 11.906 7.337 -29.749 1.00 92.19 156 GLN A O 1
ATOM 1260 N N . ASN A 1 157 ? 10.286 6.155 -30.771 1.00 91.25 157 ASN A N 1
ATOM 1261 C CA . ASN A 1 157 ? 10.621 6.539 -32.149 1.00 91.25 157 ASN A CA 1
ATOM 1262 C C . ASN A 1 157 ? 12.093 6.254 -32.518 1.00 91.25 157 ASN A C 1
ATOM 1264 O O . ASN A 1 157 ? 12.761 7.063 -33.166 1.00 91.25 157 ASN A O 1
ATOM 1268 N N . LYS A 1 158 ? 12.626 5.116 -32.063 1.00 91.81 158 LYS A N 1
ATOM 1269 C CA . LYS A 1 158 ? 13.966 4.622 -32.402 1.00 91.81 158 LYS A CA 1
ATOM 1270 C C . LYS A 1 158 ? 13.869 3.596 -33.521 1.00 91.81 158 LYS A C 1
ATOM 1272 O O . LYS A 1 158 ? 12.949 2.791 -33.544 1.00 91.81 158 LYS A O 1
ATOM 1277 N N . GLU A 1 159 ? 14.859 3.582 -34.406 1.00 93.00 159 GLU A N 1
ATOM 1278 C CA . GLU A 1 159 ? 14.951 2.563 -35.453 1.00 93.00 159 GLU A CA 1
ATOM 1279 C C . GLU A 1 159 ? 15.175 1.162 -34.860 1.00 93.00 159 GLU A C 1
ATOM 1281 O O . GLU A 1 159 ? 15.959 0.978 -33.920 1.00 93.00 159 GLU A O 1
ATOM 1286 N N . TYR A 1 160 ? 14.508 0.167 -35.442 1.00 94.69 160 TYR A N 1
ATOM 1287 C CA . TYR A 1 160 ? 14.622 -1.248 -35.099 1.00 94.69 160 TYR A CA 1
ATOM 1288 C C . TYR A 1 160 ? 14.534 -2.108 -36.372 1.00 94.69 160 TYR A C 1
ATOM 1290 O O . TYR A 1 160 ? 14.036 -1.636 -37.395 1.00 94.69 160 TYR A O 1
ATOM 1298 N N . PRO A 1 161 ? 15.061 -3.346 -36.362 1.00 95.00 161 PRO A N 1
ATOM 1299 C CA . PRO A 1 161 ? 15.006 -4.210 -37.535 1.00 95.00 161 PRO A CA 1
ATOM 1300 C C . PRO A 1 161 ? 13.562 -4.608 -37.863 1.00 95.00 161 PRO A C 1
ATOM 1302 O O . PRO A 1 161 ? 12.823 -5.051 -36.988 1.00 95.00 161 PRO A O 1
ATOM 1305 N N . THR A 1 162 ? 13.188 -4.485 -39.136 1.00 92.75 162 THR A N 1
ATOM 1306 C CA . THR A 1 162 ? 11.882 -4.909 -39.673 1.00 92.75 162 THR A CA 1
ATOM 1307 C C . THR A 1 162 ? 11.998 -6.021 -40.718 1.00 92.75 162 THR A C 1
ATOM 1309 O O . THR A 1 162 ? 10.991 -6.602 -41.102 1.00 92.75 162 THR A O 1
ATOM 1312 N N . GLU A 1 163 ? 13.216 -6.324 -41.181 1.00 93.06 163 GLU A N 1
ATOM 1313 C CA . GLU A 1 163 ? 13.505 -7.293 -42.247 1.00 93.06 163 GLU A CA 1
ATOM 1314 C C . GLU A 1 163 ? 14.752 -8.130 -41.905 1.00 93.06 163 GLU A C 1
ATOM 1316 O O . GLU A 1 163 ? 15.620 -7.689 -41.143 1.00 93.06 163 GLU A O 1
ATOM 1321 N N . GLN A 1 164 ? 14.844 -9.346 -42.459 1.00 88.88 164 GLN A N 1
ATOM 1322 C CA . GLN A 1 164 ? 15.884 -10.340 -42.127 1.00 88.88 164 GLN A CA 1
ATOM 1323 C C . GLN A 1 164 ? 17.305 -9.957 -42.577 1.00 88.88 164 GLN A C 1
ATOM 1325 O O . GLN A 1 164 ? 18.278 -10.533 -42.098 1.00 88.88 164 GLN A O 1
ATOM 1330 N N . ASP A 1 165 ? 17.449 -9.003 -43.489 1.00 89.56 165 ASP A N 1
ATOM 1331 C CA . ASP A 1 165 ? 18.725 -8.477 -43.981 1.00 89.56 165 ASP A CA 1
ATOM 1332 C C . ASP A 1 165 ? 19.074 -7.102 -43.382 1.00 89.56 165 ASP A C 1
ATOM 1334 O O . ASP A 1 165 ? 20.061 -6.474 -43.776 1.00 89.56 165 ASP A O 1
ATOM 1338 N N . SER A 1 166 ? 18.307 -6.641 -42.386 1.00 92.69 166 SER A N 1
ATOM 1339 C CA . SER A 1 166 ? 18.541 -5.359 -41.726 1.00 92.69 166 SER A CA 1
ATOM 1340 C C . SER A 1 166 ? 19.924 -5.291 -41.069 1.00 92.69 166 SER A C 1
ATOM 1342 O O . SER A 1 166 ? 20.318 -6.136 -40.260 1.00 92.69 166 SER A O 1
ATOM 1344 N N . THR A 1 167 ? 20.644 -4.198 -41.329 1.00 94.19 167 THR A N 1
ATOM 1345 C CA . THR A 1 167 ? 21.948 -3.905 -40.710 1.00 94.19 167 THR A CA 1
ATOM 1346 C C . THR A 1 167 ? 21.859 -3.657 -39.201 1.00 94.19 167 THR A C 1
ATOM 1348 O O . THR A 1 167 ? 22.885 -3.656 -38.518 1.00 94.19 167 THR A O 1
ATOM 1351 N N . LEU A 1 168 ? 20.647 -3.474 -38.664 1.00 94.38 168 LEU A N 1
ATOM 1352 C CA . LEU A 1 168 ? 20.387 -3.263 -37.240 1.00 94.38 168 LEU A CA 1
ATOM 1353 C C . LEU A 1 168 ? 20.355 -4.573 -36.439 1.00 94.38 168 LEU A C 1
ATOM 1355 O O . LEU A 1 168 ? 20.536 -4.529 -35.219 1.00 94.38 168 LEU A O 1
ATOM 1359 N N . LEU A 1 169 ? 20.171 -5.726 -37.100 1.00 93.25 169 LEU A N 1
ATOM 1360 C CA . LEU A 1 169 ? 20.027 -7.034 -36.445 1.00 93.25 169 LEU A CA 1
ATOM 1361 C C . LEU A 1 169 ? 21.175 -7.353 -35.473 1.00 93.25 169 LEU A C 1
ATOM 1363 O O . LEU A 1 169 ? 20.879 -7.651 -34.315 1.00 93.25 169 LEU A O 1
ATOM 1367 N N . PRO A 1 170 ? 22.472 -7.211 -35.833 1.00 95.31 170 PRO A N 1
ATOM 1368 C CA . PRO A 1 170 ? 23.554 -7.587 -34.922 1.00 95.31 170 PRO A CA 1
ATOM 1369 C C . PRO A 1 170 ? 23.563 -6.763 -33.628 1.00 95.31 170 PRO A C 1
ATOM 1371 O O . PRO A 1 170 ? 23.778 -7.298 -32.540 1.00 95.31 170 PRO A O 1
ATOM 1374 N N . ALA A 1 171 ? 23.309 -5.455 -33.730 1.00 94.38 171 ALA A N 1
ATOM 1375 C CA . ALA A 1 171 ? 23.280 -4.563 -32.574 1.00 94.38 171 ALA A CA 1
ATOM 1376 C C . ALA A 1 171 ? 22.032 -4.791 -31.708 1.00 94.38 171 ALA A C 1
ATOM 1378 O O . ALA A 1 171 ? 22.108 -4.700 -30.480 1.00 94.38 171 ALA A O 1
ATOM 1379 N N . PHE A 1 172 ? 20.895 -5.101 -32.335 1.00 96.50 172 PHE A N 1
ATOM 1380 C CA . PHE A 1 172 ? 19.657 -5.435 -31.642 1.00 96.50 172 PHE A CA 1
ATOM 1381 C C . PHE A 1 172 ? 19.799 -6.744 -30.858 1.00 96.50 172 PHE A C 1
ATOM 1383 O O . PHE A 1 172 ? 19.577 -6.770 -29.647 1.00 96.50 172 PHE A O 1
ATOM 1390 N N . GLU A 1 173 ? 20.268 -7.810 -31.513 1.00 96.94 173 GLU A N 1
ATOM 1391 C CA . GLU A 1 173 ? 20.483 -9.114 -30.883 1.00 96.94 173 GLU A CA 1
ATOM 1392 C C . GLU A 1 173 ? 21.459 -9.032 -29.710 1.00 96.94 173 GLU A C 1
ATOM 1394 O O . GLU A 1 173 ? 21.234 -9.663 -28.679 1.00 96.94 173 GLU A O 1
ATOM 1399 N N . ALA A 1 174 ? 22.518 -8.225 -29.821 1.00 96.44 174 ALA A N 1
ATOM 1400 C CA . ALA A 1 174 ? 23.465 -8.023 -28.729 1.00 96.44 174 ALA A CA 1
ATOM 1401 C C . ALA A 1 174 ? 22.789 -7.448 -27.470 1.00 96.44 174 ALA A C 1
ATOM 1403 O O . ALA A 1 174 ? 23.081 -7.897 -26.360 1.00 96.44 174 ALA A O 1
ATOM 1404 N N . LYS A 1 175 ? 21.852 -6.503 -27.630 1.00 95.69 175 LYS A N 1
ATOM 1405 C CA . LYS A 1 175 ? 21.083 -5.934 -26.509 1.00 95.69 175 LYS A CA 1
ATOM 1406 C C . LYS A 1 175 ? 20.154 -6.969 -25.882 1.00 95.69 175 LYS A C 1
ATOM 1408 O O . LYS A 1 175 ? 20.122 -7.079 -24.658 1.00 95.69 175 LYS A O 1
ATOM 1413 N N . VAL A 1 176 ? 19.439 -7.745 -26.698 1.00 96.38 176 VAL A N 1
ATOM 1414 C CA . VAL A 1 176 ? 18.549 -8.811 -26.206 1.00 96.38 176 VAL A CA 1
ATOM 1415 C C . VAL A 1 176 ? 19.354 -9.885 -25.472 1.00 96.38 176 VAL A C 1
ATOM 1417 O O . VAL A 1 176 ? 19.014 -10.259 -24.354 1.00 96.38 176 VAL A O 1
ATOM 1420 N N . ASN A 1 177 ? 20.476 -10.327 -26.042 1.00 96.31 177 ASN A N 1
ATOM 1421 C CA . ASN A 1 177 ? 21.362 -11.306 -25.412 1.00 96.31 177 ASN A CA 1
ATOM 1422 C C . ASN A 1 177 ? 21.931 -10.794 -24.088 1.00 96.31 177 ASN A C 1
ATOM 1424 O O . ASN A 1 177 ? 22.007 -11.555 -23.129 1.00 96.31 177 ASN A O 1
ATOM 1428 N N . HIS A 1 178 ? 22.292 -9.512 -24.007 1.00 95.25 178 HIS A N 1
ATOM 1429 C CA . HIS A 1 178 ? 22.715 -8.917 -22.746 1.00 95.25 178 HIS A CA 1
ATOM 1430 C C . HIS A 1 178 ? 21.590 -8.954 -21.701 1.00 95.25 178 HIS A C 1
ATOM 1432 O O . HIS A 1 178 ? 21.812 -9.453 -20.600 1.00 95.25 178 HIS A O 1
ATOM 1438 N N . ALA A 1 179 ? 20.373 -8.530 -22.053 1.00 93.62 179 ALA A N 1
ATOM 1439 C CA . ALA A 1 179 ? 19.213 -8.594 -21.160 1.00 93.62 179 ALA A CA 1
ATOM 1440 C C . ALA A 1 179 ? 18.906 -10.029 -20.685 1.00 93.62 179 ALA A C 1
ATOM 1442 O O . ALA A 1 179 ? 18.564 -10.251 -19.525 1.00 93.62 179 ALA A O 1
ATOM 1443 N N . MET A 1 180 ? 19.115 -11.026 -21.547 1.00 93.25 180 MET A N 1
ATOM 1444 C CA . MET A 1 180 ? 18.971 -12.444 -21.202 1.00 93.25 180 MET A CA 1
ATOM 1445 C C . MET A 1 180 ? 19.977 -12.927 -20.145 1.00 93.25 180 MET A C 1
ATOM 1447 O O . MET A 1 180 ? 19.708 -13.928 -19.490 1.00 93.25 180 MET A O 1
ATOM 1451 N N . THR A 1 181 ? 21.107 -12.236 -19.947 1.00 92.19 181 THR A N 1
ATOM 1452 C CA . THR A 1 181 ? 22.070 -12.548 -18.869 1.00 92.19 181 THR A CA 1
ATOM 1453 C C . THR A 1 181 ? 21.698 -11.944 -17.515 1.00 92.19 181 THR A C 1
ATOM 1455 O O . THR A 1 181 ? 22.270 -12.339 -16.503 1.00 92.19 181 THR A O 1
ATOM 1458 N N . LEU A 1 182 ? 20.758 -10.994 -17.488 1.00 84.56 182 LEU A N 1
ATOM 1459 C CA . LEU A 1 182 ? 20.340 -10.290 -16.274 1.00 84.56 182 LEU A CA 1
ATOM 1460 C C . LEU A 1 182 ? 19.174 -10.986 -15.546 1.00 84.56 182 LEU A C 1
ATOM 1462 O O . LEU A 1 182 ? 18.877 -10.600 -14.418 1.00 84.56 182 LEU A O 1
ATOM 1466 N N . ASN A 1 183 ? 18.537 -11.991 -16.174 1.00 61.88 183 ASN A N 1
ATOM 1467 C CA . ASN A 1 183 ? 17.323 -12.670 -15.688 1.00 61.88 183 ASN A CA 1
ATOM 1468 C C . ASN A 1 183 ? 17.425 -14.197 -15.645 1.00 61.88 183 ASN A C 1
ATOM 1470 O O . ASN A 1 183 ? 17.476 -14.813 -16.742 1.00 61.88 183 ASN A O 1
#

Radius of gyration: 29.94 Å; Cα contacts (8 Å, |Δi|>4): 159; chains: 1; bounding box: 52×40×84 Å

pLDDT: mean 90.4, std 8.77, range [57.78, 97.62]

Secondary structure (DSSP, 8-state):
---HHHHHHHHHHTT-PPPHHHHHHHHHHHHHHHHHHHHHHHHHHHHHHHHHH--SS--HHHHHHHHHHHHHHHHHHHHHHHTHHHHHHHHHHHHHHHHHS-HHHHHHHSSSTHHHHGGGSPP-HHHHHHHHHH-TTS-HHHHHHHHHHHHHHHHTT-----STT-TTHHHHHHHHHHHHH--

Nearest PDB structures (foldseek):
  7dgo-assembly1_A  TM=1.643E-01  e=9.174E+00  Equus caballus

Mean predicted aligned error: 12.27 Å

Sequence (183 aa):
MIYKATIQQAYQDAGRELSEPELTETYEAMMSQWEQTSARNLQILTDRWKQKTGKQTVDALTRGQLLNLADQQASEEVRSEWLDPLTQEVIEDNLLHDEMNPPSLQVLTSPNLWMTQWNLLPDNDALNELAASLWPEKSSKWLLVATALLQVSDHQNKEYPTEQDSTLLPAFEAKVNHAMTLN

Organism: NCBI:txid2913500

Foldseek 3Di:
DDDLVNLQVLCVLLVHHDDPVRSVVVVVVLVVQLVVQLVVQLVVLVVVVCVVPVDPDDDPVRSVVSSVVSSVVSVVVSCCVRRVVSVVSSVVVVVVVCVVQPPQNVLLQDPPVLLPVLVSHDDDPVLLVQLCVQCVPDDPVLSSSLSSVVSSCVSVVHDDDRDNPDPCVVVSSVSSVVSVVVD